Protein AF-A0A3D6EM78-F1 (afdb_monomer)

Radius of gyration: 39.13 Å; Cα contacts (8 Å, |Δi|>4): 270; chains: 1; bounding box: 93×86×116 Å

Mean predicted aligned error: 16.76 Å

Nearest PDB structures (foldseek):
  7y7o-assembly1_A  TM=8.869E-01  e=2.068E-12  Staphylococcus aureus subsp. aureus Mu50
  1oz9-assembly1_A  TM=8.335E-01  e=4.428E-12  Aquifex aeolicus
  1xm5-assembly1_A  TM=8.850E-01  e=1.452E-10  Escherichia coli
  1tvi-assembly1_A  TM=6.229E-01  e=4.680E-08  Thermotoga maritima
  1xax-assembly1_A  TM=6.118E-01  e=4.597E-07  Haemophilus influenzae

Secondary structure (DSSP, 8-state):
--------EEEEEE-SSS--S-HHHHHHHHHHHHHHH-TT--EEEEEEE-HHHHHHHHHHHHS--S--SEEEEE----TT--SEEEEEEEEHHHHHHHHHHHTS-HHHHHHHHHHHHHHHHTT--TTTSSSHHHHHHHHHHHHHHSSPPP-GGGTS---TT-EEEE-TTS-EEEE-HHHHHHHHHHHHHHHHHHHHHHHHSPPPPPP--PPPPPPP-----PPPP----------------

Structure (mmCIF, N/CA/C/O backbone):
data_AF-A0A3D6EM78-F1
#
_entry.id   AF-A0A3D6EM78-F1
#
loop_
_atom_site.group_PDB
_atom_site.id
_atom_site.type_symbol
_atom_site.label_atom_id
_atom_site.label_alt_id
_atom_site.label_comp_id
_atom_site.label_asym_id
_atom_site.label_entity_id
_atom_site.label_seq_id
_atom_site.pdbx_PDB_ins_code
_atom_site.Cartn_x
_atom_site.Cartn_y
_atom_site.Cartn_z
_atom_site.occupancy
_atom_site.B_iso_or_equiv
_atom_site.auth_seq_id
_atom_site.auth_comp_id
_atom_site.auth_asym_id
_atom_site.auth_atom_id
_atom_site.pdbx_PDB_model_num
ATOM 1 N N . MET A 1 1 ? 27.651 14.366 -19.482 1.00 39.06 1 MET A N 1
ATOM 2 C CA . MET A 1 1 ? 26.206 14.612 -19.667 1.00 39.06 1 MET A CA 1
ATOM 3 C C . MET A 1 1 ? 25.531 14.272 -18.352 1.00 39.06 1 MET A C 1
ATOM 5 O O . MET A 1 1 ? 25.569 13.119 -17.953 1.00 39.06 1 MET A O 1
ATOM 9 N N . THR A 1 2 ? 25.045 15.266 -17.612 1.00 45.16 2 THR A N 1
ATOM 10 C CA . THR A 1 2 ? 24.309 15.032 -16.363 1.00 45.16 2 THR A CA 1
ATOM 11 C C . THR A 1 2 ? 22.927 14.509 -16.720 1.00 45.16 2 THR A C 1
ATOM 13 O O . THR A 1 2 ? 22.065 15.266 -17.165 1.00 45.16 2 THR A O 1
ATOM 16 N N . GLU A 1 3 ? 22.749 13.202 -16.586 1.00 52.44 3 GLU A N 1
ATOM 17 C CA . GLU A 1 3 ? 21.469 12.524 -16.734 1.00 52.44 3 GLU A CA 1
ATOM 18 C C . GLU A 1 3 ? 20.463 13.186 -15.780 1.00 52.44 3 GLU A C 1
ATOM 20 O O . GLU A 1 3 ? 20.600 13.138 -14.555 1.00 52.44 3 GLU A O 1
ATOM 25 N N . THR A 1 4 ? 19.516 13.940 -16.336 1.00 50.97 4 THR A N 1
ATOM 26 C CA . THR A 1 4 ? 18.565 14.720 -15.542 1.00 50.97 4 THR A CA 1
ATOM 27 C C . THR A 1 4 ? 17.540 13.742 -14.984 1.00 50.97 4 THR A C 1
ATOM 29 O O . THR A 1 4 ? 16.592 13.362 -15.664 1.00 50.97 4 THR A O 1
ATOM 32 N N . LYS A 1 5 ? 17.780 13.250 -13.765 1.00 58.00 5 LYS A N 1
ATOM 33 C CA . LYS A 1 5 ? 16.898 12.289 -13.099 1.00 58.00 5 LYS A CA 1
ATOM 34 C C . LYS A 1 5 ? 15.538 12.957 -12.874 1.00 58.00 5 LYS A C 1
ATOM 36 O O . LYS A 1 5 ? 15.430 13.862 -12.049 1.00 58.00 5 LYS A O 1
ATOM 41 N N . LEU A 1 6 ? 14.524 12.543 -13.638 1.00 66.00 6 LEU A N 1
ATOM 42 C CA . LEU A 1 6 ? 13.161 13.056 -13.494 1.00 66.00 6 LEU A CA 1
ATOM 43 C C . LEU A 1 6 ? 12.668 12.843 -12.048 1.00 66.00 6 LEU A C 1
ATOM 45 O O . LEU A 1 6 ? 12.999 11.819 -11.434 1.00 66.00 6 LEU A O 1
ATOM 49 N N . PRO A 1 7 ? 11.922 13.809 -11.478 1.00 81.50 7 PRO A N 1
ATOM 50 C CA . PRO A 1 7 ? 11.407 13.694 -10.121 1.00 81.50 7 PRO A CA 1
ATOM 51 C C . PRO A 1 7 ? 10.446 12.507 -10.015 1.00 81.50 7 PRO A C 1
ATOM 53 O O . PRO A 1 7 ? 9.718 12.200 -10.954 1.00 81.50 7 PRO A O 1
ATOM 56 N N . PHE A 1 8 ? 10.435 11.848 -8.856 1.00 89.69 8 PHE A N 1
ATOM 57 C CA . PHE A 1 8 ? 9.504 10.756 -8.593 1.00 89.69 8 PHE A CA 1
ATOM 58 C C . PHE A 1 8 ? 8.067 11.293 -8.522 1.00 89.69 8 PHE A C 1
ATOM 60 O O . PHE A 1 8 ? 7.716 12.039 -7.606 1.00 89.69 8 PHE A O 1
ATOM 67 N N . GLN A 1 9 ? 7.245 10.922 -9.498 1.00 92.12 9 GLN A N 1
ATOM 68 C CA . GLN A 1 9 ? 5.860 11.349 -9.625 1.00 92.12 9 GLN A CA 1
ATOM 69 C C . GLN A 1 9 ? 4.919 10.362 -8.931 1.00 92.12 9 GLN A C 1
ATOM 71 O O . GLN A 1 9 ? 5.009 9.149 -9.110 1.00 92.12 9 GLN A O 1
ATOM 76 N N . ILE A 1 10 ? 3.989 10.885 -8.135 1.00 94.81 10 ILE A N 1
ATOM 77 C CA . ILE A 1 10 ? 2.931 10.074 -7.535 1.00 94.81 10 ILE A CA 1
ATOM 78 C C . ILE A 1 10 ? 1.601 10.551 -8.097 1.00 94.81 10 ILE A C 1
ATOM 80 O O . ILE A 1 10 ? 1.180 11.674 -7.818 1.00 94.81 10 ILE A O 1
ATOM 84 N N . ASP A 1 11 ? 0.945 9.685 -8.861 1.00 94.94 11 ASP A N 1
ATOM 85 C CA . ASP A 1 11 ? -0.354 9.968 -9.456 1.00 94.94 11 ASP A CA 1
ATOM 86 C C . ASP A 1 11 ? -1.464 9.546 -8.492 1.00 94.94 11 ASP A C 1
ATOM 88 O O . ASP A 1 11 ? -1.728 8.361 -8.262 1.00 94.94 11 ASP A O 1
ATOM 92 N N . TRP A 1 12 ? -2.112 10.538 -7.887 1.00 95.38 12 TRP A N 1
ATOM 93 C CA . TRP A 1 12 ? -3.195 10.325 -6.934 1.00 95.38 12 TRP A CA 1
ATOM 94 C C . TRP A 1 12 ? -4.535 10.334 -7.652 1.00 95.38 12 TRP A C 1
ATOM 96 O O . TRP A 1 12 ? -4.858 11.258 -8.399 1.00 95.38 12 TRP A O 1
ATOM 106 N N . SER A 1 13 ? -5.374 9.340 -7.377 1.00 95.19 13 SER A N 1
ATOM 107 C CA . SER A 1 13 ? -6.769 9.404 -7.794 1.00 95.19 13 SER A CA 1
ATOM 108 C C . SER A 1 13 ? -7.708 8.806 -6.750 1.00 95.19 13 SER A C 1
ATOM 110 O O . SER A 1 13 ? -7.342 7.958 -5.934 1.00 95.19 13 SER A O 1
ATOM 112 N N . SER A 1 14 ? -8.958 9.262 -6.741 1.00 95.38 14 SER A N 1
ATOM 113 C CA .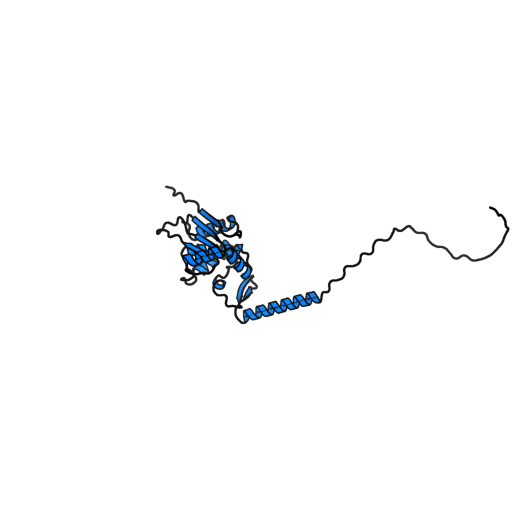 SER A 1 14 ? -9.983 8.697 -5.868 1.00 95.38 14 SER A CA 1
ATOM 114 C C . SER A 1 14 ? -11.297 8.548 -6.612 1.00 95.38 14 SER A C 1
ATOM 116 O O . SER A 1 14 ? -11.845 9.499 -7.159 1.00 95.38 14 SER A O 1
ATOM 118 N N . ARG A 1 15 ? -11.825 7.329 -6.582 1.00 94.12 15 ARG A N 1
ATOM 119 C CA . ARG A 1 15 ? -13.181 6.958 -7.000 1.00 94.12 15 ARG A CA 1
ATOM 120 C C . ARG A 1 15 ? -14.005 6.458 -5.810 1.00 94.12 15 ARG A C 1
ATOM 122 O O . ARG A 1 15 ? -15.028 5.803 -5.997 1.00 94.12 15 ARG A O 1
ATOM 129 N N . SER A 1 16 ? -13.526 6.706 -4.589 1.00 91.94 16 SER A N 1
ATOM 130 C CA . SER A 1 16 ? -14.230 6.399 -3.347 1.00 91.94 16 SER A CA 1
ATOM 131 C C . SER A 1 16 ? -14.966 7.630 -2.832 1.00 91.94 16 SER A C 1
ATOM 133 O O . SER A 1 16 ? -14.464 8.750 -2.922 1.00 91.94 16 SER A O 1
ATOM 135 N N . LYS A 1 17 ? -16.132 7.419 -2.213 1.00 90.94 17 LYS A N 1
ATOM 136 C CA . LYS A 1 17 ? -16.822 8.478 -1.451 1.00 90.94 17 LYS A CA 1
ATOM 137 C C . LYS A 1 17 ? -16.106 8.823 -0.142 1.00 90.94 17 LYS A C 1
ATOM 139 O O . LYS A 1 17 ? -16.381 9.856 0.466 1.00 90.94 17 LYS A O 1
ATOM 144 N N . MET A 1 18 ? -15.218 7.949 0.327 1.00 93.25 18 MET A N 1
ATOM 145 C CA . MET A 1 18 ? -14.426 8.174 1.528 1.00 93.25 18 MET A CA 1
ATOM 146 C C . MET A 1 18 ? -13.155 8.952 1.1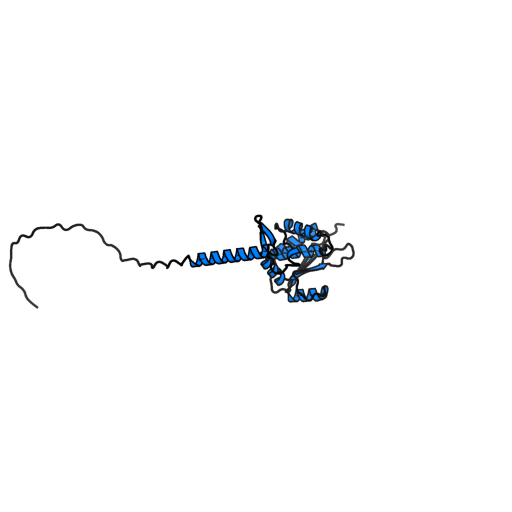93 1.00 93.25 18 MET A C 1
ATOM 148 O O . MET A 1 18 ? -12.516 8.727 0.171 1.00 93.25 18 MET A O 1
ATOM 152 N N . ARG A 1 19 ? -12.740 9.833 2.105 1.00 91.00 19 ARG A N 1
ATOM 153 C CA . ARG A 1 19 ? -11.423 10.477 2.023 1.00 91.00 19 ARG A CA 1
ATOM 154 C C . ARG A 1 19 ? -10.339 9.529 2.530 1.00 91.00 19 ARG A C 1
ATOM 156 O O . ARG A 1 19 ? -10.492 8.959 3.615 1.00 91.00 19 ARG A O 1
ATOM 163 N N . GLY A 1 20 ? -9.259 9.387 1.766 1.00 87.44 20 GLY A N 1
ATOM 164 C CA . GLY A 1 20 ? -8.049 8.674 2.178 1.00 87.44 20 GLY A CA 1
ATOM 165 C C . GLY A 1 20 ? -7.226 9.447 3.221 1.00 87.44 20 GLY A C 1
ATOM 166 O O . GLY A 1 20 ? -7.641 10.518 3.675 1.00 87.44 20 GLY A O 1
ATOM 167 N N . PRO A 1 21 ? -6.085 8.898 3.668 1.00 90.31 21 PRO A N 1
ATOM 168 C CA . PRO A 1 21 ? -5.059 9.662 4.379 1.00 90.31 21 PRO A CA 1
ATOM 169 C C . PRO A 1 21 ? -4.512 10.816 3.523 1.00 90.31 21 PRO A C 1
ATOM 171 O O . PRO A 1 21 ? -4.677 10.822 2.308 1.00 90.31 21 PRO A O 1
ATOM 174 N N . GLY A 1 22 ? -3.863 11.797 4.157 1.00 87.06 22 GLY A N 1
ATOM 175 C CA . GLY A 1 22 ? -3.320 12.957 3.447 1.00 87.06 22 GLY A CA 1
ATOM 176 C C . GLY A 1 22 ? -2.150 12.590 2.530 1.00 87.06 22 GLY A C 1
ATOM 177 O O . GLY A 1 22 ? -1.209 11.919 2.970 1.00 87.06 22 GLY A O 1
ATOM 178 N N . GLU A 1 23 ? -2.190 13.091 1.295 1.00 90.88 23 GLU A N 1
ATOM 179 C CA . GLU A 1 23 ? -1.206 12.824 0.234 1.00 90.88 23 GLU A CA 1
ATOM 180 C C . GLU A 1 23 ? 0.222 13.181 0.651 1.00 90.88 23 GLU A C 1
ATOM 182 O O . GLU A 1 23 ? 1.145 12.441 0.349 1.00 90.88 23 GLU A O 1
ATOM 187 N N . GLN A 1 24 ? 0.423 14.232 1.453 1.00 89.69 24 GLN A N 1
ATOM 188 C CA . GLN A 1 24 ? 1.754 14.586 1.968 1.00 89.69 24 GLN A CA 1
ATOM 189 C C . GLN A 1 24 ? 2.376 13.465 2.815 1.00 89.69 24 GLN A C 1
ATOM 191 O O . GLN A 1 24 ? 3.558 13.157 2.685 1.00 89.69 24 GLN A O 1
ATOM 196 N N . SER A 1 25 ? 1.588 12.851 3.704 1.00 90.31 25 SER A N 1
ATOM 197 C CA . SER A 1 25 ? 2.089 11.808 4.606 1.00 90.31 25 SER A CA 1
ATOM 198 C C . SER A 1 25 ? 2.388 10.503 3.874 1.00 90.31 25 SER A C 1
ATOM 200 O O . SER A 1 25 ? 3.442 9.908 4.084 1.00 90.31 25 SER A O 1
ATOM 202 N N . LEU A 1 26 ? 1.494 10.092 2.972 1.00 94.56 26 LEU A N 1
ATOM 203 C CA . LEU A 1 26 ? 1.707 8.905 2.148 1.00 94.56 26 LEU A CA 1
ATOM 204 C C . LEU A 1 26 ? 2.760 9.141 1.066 1.00 94.56 26 LEU A C 1
ATOM 206 O O . LEU A 1 26 ? 3.497 8.223 0.731 1.00 94.56 26 LEU A O 1
ATOM 210 N N . GLY A 1 27 ? 2.875 10.368 0.567 1.00 95.31 27 GLY A N 1
ATOM 211 C CA . GLY A 1 27 ? 3.909 10.778 -0.367 1.00 95.31 27 GLY A CA 1
ATOM 212 C C . GLY A 1 27 ? 5.291 10.587 0.237 1.00 95.31 27 GLY A C 1
ATOM 213 O O . GLY A 1 27 ? 6.125 9.936 -0.381 1.00 95.31 27 GLY A O 1
ATOM 214 N N . LYS A 1 28 ? 5.514 11.044 1.478 1.00 95.56 28 LYS A N 1
ATOM 215 C CA . LYS A 1 28 ? 6.770 10.786 2.207 1.00 95.56 28 LYS A CA 1
ATOM 216 C C . LYS A 1 28 ? 7.074 9.290 2.320 1.00 95.56 28 LYS A C 1
ATOM 218 O O . LYS A 1 28 ? 8.189 8.883 2.015 1.00 95.56 28 LYS A O 1
ATOM 223 N N . LEU A 1 29 ? 6.078 8.478 2.689 1.00 96.31 29 LEU A N 1
ATOM 224 C CA . LEU A 1 29 ? 6.228 7.021 2.767 1.00 96.31 29 LEU A CA 1
ATOM 225 C C . LEU A 1 29 ? 6.627 6.413 1.412 1.00 96.31 29 LEU A C 1
ATOM 227 O O . LEU A 1 29 ? 7.569 5.630 1.352 1.00 96.31 29 LEU A O 1
ATOM 231 N N . LEU A 1 30 ? 5.943 6.786 0.328 1.00 96.56 30 LEU A N 1
ATOM 232 C CA . LEU A 1 30 ? 6.232 6.294 -1.022 1.00 96.56 30 LEU A CA 1
ATOM 233 C C . LEU A 1 30 ? 7.625 6.713 -1.508 1.00 96.56 30 LEU A C 1
ATOM 235 O O . LEU A 1 30 ? 8.311 5.892 -2.108 1.00 96.56 30 LEU A O 1
ATOM 239 N N . HIS A 1 31 ? 8.076 7.932 -1.198 1.00 96.12 31 HIS A N 1
ATOM 240 C CA . HIS A 1 31 ? 9.451 8.360 -1.481 1.00 96.12 31 HIS A CA 1
ATOM 241 C C . HIS A 1 31 ? 10.464 7.498 -0.717 1.00 96.12 31 HIS A C 1
ATOM 243 O O . HIS A 1 31 ? 11.386 6.961 -1.321 1.00 96.12 31 HIS A O 1
ATOM 249 N N . SER A 1 32 ? 10.254 7.277 0.586 1.00 96.38 32 SER A N 1
ATOM 250 C CA . SER A 1 32 ? 11.143 6.424 1.388 1.00 96.38 32 SER A CA 1
ATOM 251 C C . SER A 1 32 ? 11.184 4.972 0.902 1.00 96.38 32 SER A C 1
ATOM 253 O O . SER A 1 32 ? 12.245 4.351 0.922 1.00 96.38 32 SER A O 1
ATOM 255 N N . LEU A 1 33 ? 10.050 4.422 0.456 1.00 96.06 33 LEU A N 1
ATOM 256 C CA . LEU A 1 33 ? 9.989 3.085 -0.141 1.00 96.06 33 LEU A CA 1
ATOM 257 C C . LEU A 1 33 ? 10.737 3.035 -1.473 1.00 96.06 33 LEU A C 1
ATOM 259 O O . LEU A 1 33 ? 11.551 2.137 -1.684 1.00 96.06 33 LEU A O 1
ATOM 263 N N . ARG A 1 34 ? 10.503 4.020 -2.345 1.00 94.38 34 ARG A N 1
ATOM 264 C CA . ARG A 1 34 ? 11.189 4.155 -3.629 1.00 94.38 34 ARG A CA 1
ATOM 265 C C . ARG A 1 34 ? 12.696 4.212 -3.442 1.00 94.38 34 ARG A C 1
ATOM 267 O O . ARG A 1 34 ? 13.401 3.449 -4.088 1.00 94.38 34 ARG A O 1
ATOM 274 N N . ASP A 1 35 ? 13.196 5.070 -2.559 1.00 93.38 35 ASP A N 1
ATOM 275 C CA . ASP A 1 35 ? 14.640 5.263 -2.394 1.00 93.38 35 ASP A CA 1
ATOM 276 C C . ASP A 1 35 ? 15.351 3.997 -1.902 1.00 93.38 35 ASP A C 1
ATOM 278 O O . ASP A 1 35 ? 16.503 3.759 -2.257 1.00 93.38 35 ASP A O 1
ATOM 282 N N . ARG A 1 36 ? 14.652 3.158 -1.129 1.00 93.94 36 ARG A N 1
ATOM 283 C CA . ARG A 1 36 ? 15.193 1.904 -0.587 1.00 93.94 36 ARG A CA 1
ATOM 284 C C . ARG A 1 36 ? 15.083 0.721 -1.542 1.00 93.94 36 ARG A C 1
ATOM 286 O O . ARG A 1 36 ? 15.971 -0.122 -1.551 1.00 93.94 36 ARG A O 1
ATOM 293 N N . LEU A 1 37 ? 13.984 0.621 -2.289 1.00 92.44 37 LEU A N 1
ATOM 294 C CA . LEU A 1 37 ? 13.627 -0.598 -3.028 1.00 92.44 37 LEU A CA 1
ATOM 295 C C . LEU A 1 37 ? 13.700 -0.438 -4.550 1.00 92.44 37 LEU A C 1
ATOM 297 O O . LEU A 1 37 ? 13.905 -1.417 -5.260 1.00 92.44 37 LEU A O 1
ATOM 301 N N . ALA A 1 38 ? 13.504 0.777 -5.061 1.00 90.44 38 ALA A N 1
ATOM 302 C CA . ALA A 1 38 ? 13.453 1.061 -6.493 1.00 90.44 38 ALA A CA 1
ATOM 303 C C . ALA A 1 38 ? 13.985 2.477 -6.807 1.00 90.44 38 ALA A C 1
ATOM 305 O O . ALA A 1 38 ? 13.242 3.315 -7.324 1.00 90.44 38 ALA A O 1
ATOM 306 N N . PRO A 1 39 ? 15.263 2.784 -6.513 1.00 90.06 39 PRO A N 1
ATOM 307 C CA . PRO A 1 39 ? 15.836 4.129 -6.662 1.00 90.06 39 PRO A CA 1
ATOM 308 C C . PRO A 1 39 ? 15.857 4.659 -8.107 1.00 90.06 39 PRO A C 1
ATOM 310 O O . PRO A 1 39 ? 16.112 5.846 -8.329 1.00 90.06 39 PRO A O 1
ATOM 313 N N . GLN A 1 40 ? 15.619 3.796 -9.091 1.00 86.88 40 GLN A N 1
ATOM 314 C CA . GLN A 1 40 ? 15.473 4.117 -10.509 1.00 86.88 40 GLN A CA 1
ATOM 315 C C . GLN A 1 40 ? 14.027 4.446 -10.918 1.00 86.88 40 GLN A C 1
ATOM 317 O O . GLN A 1 40 ? 13.820 4.965 -12.010 1.00 86.88 40 GLN A O 1
ATOM 322 N N . ALA A 1 41 ? 13.038 4.171 -10.058 1.00 89.06 41 ALA A N 1
ATOM 323 C CA . ALA A 1 41 ? 11.637 4.446 -10.350 1.00 89.06 41 ALA A CA 1
ATOM 324 C C . ALA A 1 41 ? 11.381 5.950 -10.502 1.00 89.06 41 ALA A C 1
ATOM 326 O O . ALA A 1 41 ? 11.851 6.743 -9.670 1.00 89.06 41 ALA A O 1
ATOM 327 N N . GLN A 1 42 ? 10.612 6.320 -11.531 1.00 90.25 42 GLN A N 1
ATOM 328 C CA . GLN A 1 42 ? 10.203 7.706 -11.796 1.00 90.25 42 GLN A CA 1
ATOM 329 C C . GLN A 1 42 ? 8.729 7.968 -11.467 1.00 90.25 42 GLN A C 1
ATOM 331 O O . GLN A 1 42 ? 8.360 9.125 -11.323 1.00 90.25 42 GLN A O 1
ATOM 336 N N . GLY A 1 43 ? 7.903 6.943 -11.236 1.00 92.69 43 GLY A N 1
ATOM 337 C CA . GLY A 1 43 ? 6.549 7.166 -10.745 1.00 92.69 43 GLY A CA 1
ATOM 338 C C . GLY A 1 43 ? 5.775 5.940 -10.276 1.00 92.69 43 GLY A C 1
ATOM 339 O O . GLY A 1 43 ? 6.192 4.796 -10.474 1.00 92.69 43 GLY A O 1
ATOM 340 N N . VAL A 1 44 ? 4.655 6.199 -9.602 1.00 95.50 44 VAL A N 1
ATOM 341 C CA . VAL A 1 44 ? 3.687 5.205 -9.120 1.00 95.50 44 VAL A CA 1
ATOM 342 C C . VAL A 1 44 ? 2.297 5.833 -9.042 1.00 95.50 44 VAL A C 1
ATOM 344 O O . VAL A 1 44 ? 2.158 6.997 -8.668 1.00 95.50 44 VAL A O 1
ATOM 347 N N . SER A 1 45 ? 1.258 5.046 -9.303 1.00 96.38 45 SER A N 1
ATOM 348 C CA . SER A 1 45 ? -0.126 5.488 -9.136 1.00 96.38 45 SER A CA 1
ATOM 349 C C . SER A 1 45 ? -0.735 4.937 -7.848 1.00 96.38 45 SER A C 1
ATOM 351 O O . SER A 1 45 ? -0.613 3.747 -7.548 1.00 96.38 45 SER A O 1
ATOM 353 N N . LEU A 1 46 ? -1.451 5.777 -7.095 1.00 97.12 46 LEU A N 1
ATOM 354 C CA . LEU A 1 46 ? -2.254 5.362 -5.943 1.00 97.12 46 LEU A CA 1
ATOM 355 C C . LEU A 1 46 ? -3.713 5.776 -6.136 1.00 97.12 46 LEU A C 1
ATOM 357 O O . LEU A 1 46 ? -4.057 6.957 -6.143 1.00 97.12 46 LEU A O 1
ATOM 361 N N . THR A 1 47 ? -4.592 4.780 -6.222 1.00 97.25 47 THR A N 1
ATOM 362 C CA . THR A 1 47 ? -6.023 4.985 -6.440 1.00 97.25 47 THR A CA 1
ATOM 363 C C . THR A 1 47 ? -6.862 4.455 -5.285 1.00 97.25 47 THR A C 1
ATOM 365 O O . THR A 1 47 ? -6.801 3.276 -4.929 1.00 97.25 47 THR A O 1
ATOM 368 N 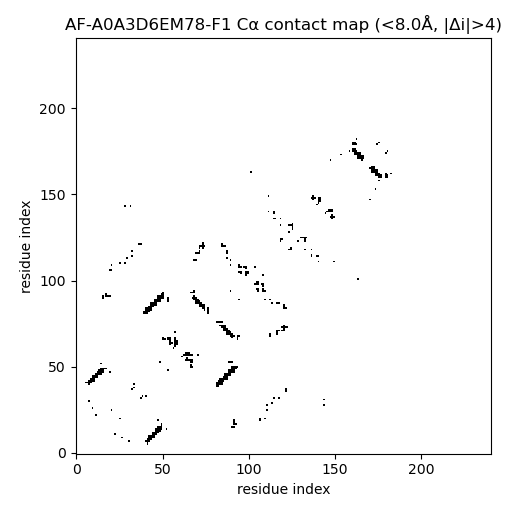N . TYR A 1 48 ? -7.730 5.301 -4.736 1.00 97.69 48 TYR A N 1
ATOM 369 C CA . TYR A 1 48 ? -8.759 4.867 -3.791 1.00 97.69 48 TYR A CA 1
ATOM 370 C C . TYR A 1 48 ? 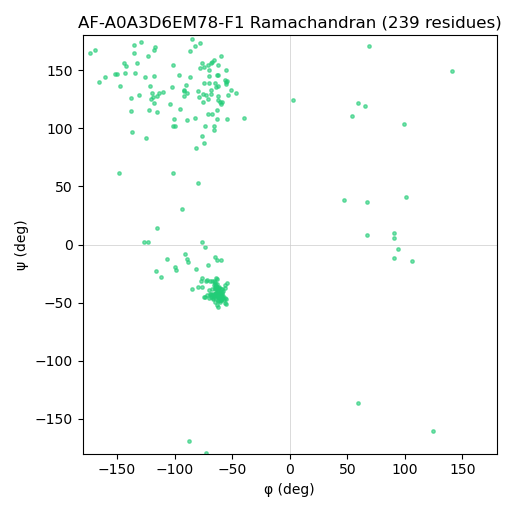-10.055 4.489 -4.496 1.00 97.69 48 TYR A C 1
ATOM 372 O O . TYR A 1 48 ? -10.535 5.203 -5.372 1.00 97.69 48 TYR A O 1
ATOM 380 N N . VAL A 1 49 ? -10.673 3.390 -4.072 1.00 97.56 49 VAL A N 1
ATOM 381 C CA . VAL A 1 49 ? -11.958 2.918 -4.606 1.00 97.56 49 VAL A CA 1
ATOM 382 C C . VAL A 1 49 ? -12.905 2.489 -3.488 1.00 97.56 49 VAL A C 1
ATOM 384 O O . VAL A 1 49 ? -12.503 2.272 -2.344 1.00 97.56 49 VAL A O 1
ATOM 387 N N . ASP A 1 50 ? -14.183 2.348 -3.830 1.00 97.19 50 ASP A N 1
ATOM 388 C CA . ASP A 1 50 ? -15.164 1.666 -2.986 1.00 97.19 50 ASP A CA 1
ATOM 389 C C . ASP A 1 50 ? -15.178 0.150 -3.252 1.00 97.19 50 ASP A C 1
ATOM 391 O O . ASP A 1 50 ? -14.702 -0.324 -4.287 1.00 97.19 50 ASP A O 1
ATOM 395 N N . ASP A 1 51 ? -15.818 -0.619 -2.363 1.00 95.19 51 ASP A N 1
ATOM 396 C CA . ASP A 1 51 ? -15.935 -2.086 -2.468 1.00 95.19 51 ASP A CA 1
ATOM 397 C C . ASP A 1 51 ? -16.529 -2.552 -3.812 1.00 95.19 51 ASP A C 1
ATOM 399 O O . ASP A 1 51 ? -16.146 -3.599 -4.336 1.00 95.19 51 ASP A O 1
ATOM 403 N N . ARG A 1 52 ? -17.442 -1.771 -4.412 1.00 96.06 52 ARG A N 1
ATOM 404 C CA . ARG A 1 52 ? -18.008 -2.075 -5.739 1.00 96.06 52 ARG A CA 1
ATOM 405 C C . ARG A 1 52 ? -16.949 -1.979 -6.840 1.00 96.06 52 ARG A C 1
ATOM 407 O O . ARG A 1 52 ? -16.879 -2.872 -7.683 1.00 96.06 52 ARG A O 1
ATOM 414 N N . GLY A 1 53 ? -16.146 -0.913 -6.828 1.00 96.00 53 GLY A N 1
ATOM 415 C CA . GLY A 1 53 ? -15.055 -0.712 -7.783 1.00 96.00 53 GLY A CA 1
ATOM 416 C C . GLY A 1 53 ? -13.972 -1.772 -7.609 1.00 96.00 53 GLY A C 1
ATOM 417 O O . GLY A 1 53 ? -13.578 -2.415 -8.575 1.00 96.00 53 GLY A O 1
ATOM 418 N N . MET A 1 54 ? -13.598 -2.050 -6.360 1.00 96.56 54 MET A N 1
ATOM 419 C CA . MET A 1 54 ? -12.637 -3.097 -6.029 1.00 96.56 54 MET A CA 1
ATOM 420 C C . MET A 1 54 ? -13.091 -4.487 -6.491 1.00 96.56 54 MET A C 1
ATOM 422 O O . MET A 1 54 ? -12.329 -5.214 -7.119 1.00 96.56 54 MET A O 1
ATOM 426 N N . ARG A 1 55 ? -14.354 -4.861 -6.242 1.00 95.69 55 ARG A N 1
ATOM 427 C CA . ARG A 1 55 ? -14.916 -6.141 -6.707 1.00 95.69 55 ARG A CA 1
ATOM 428 C C . ARG A 1 55 ? -14.923 -6.254 -8.231 1.00 95.69 55 ARG A C 1
ATOM 430 O O . ARG A 1 55 ? -14.739 -7.351 -8.753 1.00 95.69 55 ARG A O 1
ATOM 437 N N . LYS A 1 56 ? -15.177 -5.149 -8.942 1.00 97.06 56 LYS A N 1
ATOM 438 C CA . LYS A 1 56 ? -15.107 -5.101 -10.409 1.00 97.06 56 LYS A CA 1
ATOM 439 C C . LYS A 1 56 ? -13.680 -5.403 -10.881 1.00 97.06 56 LYS A C 1
ATOM 441 O O . LYS A 1 56 ? -13.506 -6.375 -11.607 1.00 97.06 56 LYS A O 1
ATOM 446 N N . LEU A 1 57 ? -12.691 -4.675 -10.362 1.00 94.62 57 LEU A N 1
ATOM 447 C CA . LEU A 1 57 ? -11.276 -4.869 -10.699 1.00 94.62 57 LEU A CA 1
ATOM 448 C C . LEU A 1 57 ? -10.780 -6.283 -10.363 1.00 94.62 57 LEU A C 1
ATOM 450 O O . LEU A 1 57 ? -10.129 -6.930 -11.176 1.00 94.62 57 LEU A O 1
ATOM 454 N N . ASN A 1 58 ? -11.131 -6.812 -9.189 1.00 94.62 58 ASN A N 1
ATOM 455 C CA . ASN A 1 58 ? -10.713 -8.154 -8.778 1.00 94.62 58 ASN A CA 1
ATOM 456 C C . ASN A 1 58 ? -11.306 -9.254 -9.680 1.00 94.62 58 ASN A C 1
ATOM 458 O O . ASN A 1 58 ? -10.658 -10.264 -9.954 1.00 94.62 58 ASN A O 1
ATOM 462 N N . ARG A 1 59 ? -12.530 -9.052 -10.183 1.00 95.56 59 ARG A N 1
ATOM 463 C CA . ARG A 1 59 ? -13.139 -9.959 -11.160 1.00 95.56 59 ARG A CA 1
ATOM 464 C C . ARG A 1 59 ? -12.444 -9.863 -12.515 1.00 95.56 59 ARG A C 1
ATOM 466 O O . ARG A 1 59 ? -12.152 -10.900 -13.091 1.00 95.56 59 ARG A O 1
ATOM 473 N N . GLU A 1 60 ? -12.184 -8.652 -12.995 1.00 95.19 60 GLU A N 1
ATOM 474 C CA . GLU A 1 60 ? -11.593 -8.402 -14.317 1.00 95.19 60 GLU A CA 1
ATOM 475 C C . GLU A 1 60 ? -10.154 -8.912 -14.417 1.00 95.19 60 GLU A C 1
ATOM 477 O O . GLU A 1 60 ? -9.811 -9.565 -15.394 1.00 95.19 60 GLU A O 1
ATOM 482 N N . HIS A 1 61 ? -9.335 -8.695 -13.386 1.00 91.69 61 HIS A N 1
ATOM 483 C CA . HIS A 1 61 ? -7.909 -9.031 -13.439 1.00 91.69 61 HIS A CA 1
ATOM 484 C C . HIS A 1 61 ? -7.539 -10.361 -12.774 1.00 91.69 61 HIS A C 1
ATOM 486 O O . HIS A 1 61 ? -6.479 -10.909 -13.058 1.00 91.69 61 HIS A O 1
ATOM 492 N N . ARG A 1 62 ? -8.364 -10.880 -11.852 1.00 88.44 62 ARG A N 1
ATOM 493 C CA . ARG A 1 62 ? -8.070 -12.123 -11.108 1.00 88.44 62 ARG A CA 1
ATOM 494 C C . ARG A 1 62 ? -9.184 -13.169 -11.191 1.00 88.44 62 ARG A C 1
ATOM 496 O O . ARG A 1 62 ? -9.091 -14.189 -10.514 1.00 88.44 62 ARG A O 1
ATOM 503 N N . GLY A 1 63 ? -10.267 -12.909 -11.929 1.00 92.44 63 GLY A N 1
ATOM 504 C CA . GLY A 1 63 ? -11.432 -13.803 -12.009 1.00 92.44 63 GLY A CA 1
ATOM 505 C C . GLY A 1 63 ? -12.224 -13.937 -10.700 1.00 92.44 63 GLY A C 1
ATOM 506 O O . GLY A 1 63 ? -13.127 -14.765 -10.598 1.00 92.44 63 GLY A O 1
ATOM 507 N N . LYS A 1 64 ? -11.917 -13.138 -9.667 1.00 88.25 64 LYS A N 1
ATOM 508 C CA . LYS A 1 64 ? -12.487 -13.282 -8.318 1.00 88.25 64 LYS A CA 1
ATOM 509 C C . LYS A 1 64 ? -13.610 -12.277 -8.089 1.00 88.25 64 LYS A C 1
ATOM 511 O O . LYS A 1 64 ? -13.374 -11.091 -7.877 1.00 88.25 64 LYS A O 1
ATOM 516 N N . ASN A 1 65 ? -14.856 -12.754 -8.049 1.00 93.62 65 ASN A N 1
ATOM 517 C CA . ASN A 1 65 ? -16.036 -11.906 -7.843 1.00 93.62 65 ASN A CA 1
ATOM 518 C C . ASN A 1 65 ? -16.274 -11.531 -6.362 1.00 93.62 65 ASN A C 1
ATOM 520 O O . ASN A 1 65 ? -17.368 -11.705 -5.816 1.00 93.62 65 ASN A O 1
ATOM 524 N N . MET A 1 66 ? -15.254 -10.991 -5.698 1.00 90.75 66 MET A N 1
ATOM 525 C CA . MET A 1 66 ? -15.290 -10.540 -4.303 1.00 90.75 66 MET A CA 1
ATOM 526 C C . MET A 1 66 ? -14.443 -9.277 -4.111 1.00 90.75 66 MET A C 1
ATOM 528 O O . MET A 1 66 ? -13.535 -9.016 -4.896 1.00 90.75 66 MET A O 1
ATOM 532 N N . THR A 1 67 ? -14.738 -8.480 -3.082 1.00 91.81 67 THR A N 1
ATOM 533 C CA . THR A 1 67 ? -13.886 -7.333 -2.721 1.00 91.81 67 THR A CA 1
ATOM 534 C C . THR A 1 67 ? -12.619 -7.802 -2.002 1.00 91.81 67 THR A C 1
ATOM 536 O O . THR A 1 67 ? -12.609 -8.872 -1.391 1.00 91.81 67 THR A O 1
ATOM 539 N N . THR A 1 68 ? -11.572 -6.987 -2.057 1.00 90.50 68 THR A N 1
ATOM 540 C CA . THR A 1 68 ? -10.336 -7.144 -1.284 1.00 90.50 68 THR A CA 1
ATOM 541 C C . THR A 1 68 ? -9.932 -5.787 -0.703 1.00 90.50 68 THR A C 1
ATOM 543 O O . THR A 1 68 ? -10.559 -4.768 -0.983 1.00 90.50 68 THR A O 1
ATOM 546 N N . ASP A 1 69 ? -8.937 -5.760 0.165 1.00 91.50 69 ASP A N 1
ATOM 547 C CA . ASP A 1 69 ? -8.381 -4.529 0.728 1.00 91.50 69 ASP A CA 1
ATOM 548 C C . ASP A 1 69 ? -7.504 -3.772 -0.278 1.00 91.50 69 ASP A C 1
ATOM 550 O O . ASP A 1 69 ? -7.676 -2.562 -0.439 1.00 91.50 69 ASP A O 1
ATOM 554 N N . VAL A 1 70 ? -6.619 -4.478 -0.985 1.00 95.25 70 VAL A N 1
ATOM 555 C CA . VAL A 1 70 ? -5.685 -3.894 -1.954 1.00 95.25 70 VAL A CA 1
ATOM 556 C C . VAL A 1 70 ? -5.466 -4.784 -3.182 1.00 95.25 70 VAL A C 1
ATOM 558 O O . VAL A 1 70 ? -5.493 -6.015 -3.094 1.00 95.25 70 VAL A O 1
ATOM 561 N N . LEU A 1 71 ? -5.235 -4.148 -4.329 1.00 93.44 71 LEU A N 1
ATOM 562 C CA . LEU A 1 71 ? -4.704 -4.749 -5.551 1.00 93.44 71 LEU A CA 1
ATOM 563 C C . LEU A 1 71 ? -3.474 -3.956 -6.002 1.00 93.44 71 LEU A C 1
ATOM 565 O O . LEU A 1 71 ? -3.438 -2.735 -5.866 1.00 93.44 71 LEU A O 1
ATOM 569 N N . SER A 1 72 ? -2.488 -4.662 -6.542 1.00 94.31 72 SER A N 1
ATOM 570 C CA . SER A 1 72 ? -1.296 -4.098 -7.170 1.00 94.31 72 SER A CA 1
ATOM 571 C C . SER A 1 72 ? -1.218 -4.571 -8.619 1.00 94.31 72 SER A C 1
ATOM 573 O O . SER A 1 72 ? -1.464 -5.748 -8.904 1.00 94.31 72 SER A O 1
ATOM 575 N N . PHE A 1 73 ? -0.890 -3.649 -9.519 1.00 93.31 73 PHE A N 1
ATOM 576 C CA . PHE A 1 73 ? -0.738 -3.885 -10.950 1.00 93.31 73 PHE A CA 1
ATOM 577 C C . PHE A 1 73 ? 0.658 -3.416 -11.370 1.00 93.31 73 PHE A C 1
ATOM 579 O O . PHE A 1 73 ? 0.829 -2.229 -11.639 1.00 93.31 73 PHE A O 1
ATOM 586 N N . PRO A 1 74 ? 1.673 -4.298 -11.352 1.00 90.25 74 PRO A N 1
ATOM 587 C CA . PRO A 1 74 ? 3.020 -3.928 -11.772 1.00 90.25 74 PRO A CA 1
ATOM 588 C C . PRO A 1 74 ? 3.017 -3.513 -13.243 1.00 90.25 74 PRO A C 1
ATOM 590 O O . PRO A 1 74 ? 2.387 -4.167 -14.076 1.00 90.25 74 PRO A O 1
ATOM 593 N N . SER A 1 75 ? 3.726 -2.431 -13.558 1.00 85.94 75 SER A N 1
ATOM 594 C CA . SER A 1 75 ? 3.969 -2.057 -14.949 1.00 85.94 75 SER A CA 1
ATOM 595 C C . SER A 1 75 ? 4.938 -3.056 -15.578 1.00 85.94 75 SER A C 1
ATOM 597 O O . SER A 1 75 ? 5.922 -3.454 -14.949 1.00 85.94 75 SER A O 1
ATOM 599 N N . SER A 1 76 ? 4.687 -3.454 -16.825 1.00 64.69 76 SER A N 1
ATOM 600 C CA . SER A 1 76 ? 5.660 -4.228 -17.592 1.00 64.69 76 SER A CA 1
ATOM 601 C C . SER A 1 76 ? 6.775 -3.288 -18.033 1.00 64.69 76 SER A C 1
ATOM 603 O O . SER A 1 76 ? 6.719 -2.707 -19.112 1.00 64.69 76 SER A O 1
ATOM 605 N N . ALA A 1 77 ? 7.783 -3.113 -17.185 1.00 56.16 77 ALA A N 1
ATOM 606 C CA . ALA A 1 77 ? 9.048 -2.547 -17.616 1.00 56.16 77 ALA A CA 1
ATOM 607 C C . ALA A 1 77 ? 9.627 -3.459 -18.709 1.00 56.16 77 ALA A C 1
ATOM 609 O O . ALA A 1 77 ? 9.890 -4.639 -18.453 1.00 56.16 77 ALA A O 1
ATOM 610 N N . GLU A 1 78 ? 9.860 -2.938 -19.916 1.00 54.00 78 GLU A N 1
ATOM 611 C CA . GLU A 1 78 ? 10.890 -3.544 -20.760 1.00 54.00 78 GLU A CA 1
ATOM 612 C C . GLU A 1 78 ? 12.171 -3.598 -19.920 1.00 54.00 78 GLU A C 1
ATOM 614 O O . GLU A 1 78 ? 12.513 -2.623 -19.244 1.00 54.00 78 GLU A O 1
ATOM 619 N N . LYS A 1 79 ? 12.797 -4.781 -19.853 1.00 45.22 79 LYS A N 1
ATOM 620 C CA . LYS A 1 79 ? 13.877 -5.107 -18.908 1.00 45.22 79 LYS A CA 1
ATOM 621 C C . LYS A 1 79 ? 14.844 -3.926 -18.732 1.00 45.22 79 LYS A C 1
ATOM 623 O O . LYS A 1 79 ? 15.632 -3.637 -19.623 1.00 45.22 79 LYS A O 1
ATOM 628 N N . GLY A 1 80 ? 14.798 -3.286 -17.563 1.00 49.22 80 GLY A N 1
ATOM 629 C CA . GLY A 1 80 ? 15.738 -2.232 -17.168 1.00 49.22 80 GLY A CA 1
ATOM 630 C C . GLY A 1 80 ? 15.194 -0.801 -17.180 1.00 49.22 80 GLY A C 1
ATOM 631 O O . GLY A 1 80 ? 15.796 0.054 -16.537 1.00 49.22 80 GLY A O 1
ATOM 632 N N . ALA A 1 81 ? 14.042 -0.529 -17.799 1.00 54.88 81 ALA A N 1
ATOM 633 C CA . ALA A 1 81 ? 13.403 0.784 -17.742 1.00 54.88 81 ALA A CA 1
ATOM 634 C C . ALA A 1 81 ? 12.255 0.759 -16.724 1.00 54.88 81 ALA A C 1
ATOM 636 O O . ALA A 1 81 ? 11.170 0.271 -17.018 1.00 54.88 81 ALA A O 1
ATOM 637 N N . PHE A 1 82 ? 12.463 1.307 -15.523 1.00 60.16 82 PHE A N 1
ATOM 638 C CA . PHE A 1 82 ? 11.385 1.532 -14.547 1.00 60.16 82 PHE A CA 1
ATOM 639 C C . PHE A 1 82 ? 10.938 3.008 -14.537 1.00 60.16 82 PHE A C 1
ATOM 641 O O . PHE A 1 82 ? 11.072 3.663 -13.503 1.00 60.16 82 PHE A O 1
ATOM 648 N N . PRO A 1 83 ? 10.408 3.597 -15.628 1.00 76.81 83 PRO A N 1
ATOM 649 C CA . PRO A 1 83 ? 9.847 4.935 -15.516 1.00 76.81 83 PRO A CA 1
ATOM 650 C C . PRO A 1 83 ? 8.632 4.910 -14.576 1.00 76.81 83 PRO A C 1
ATOM 652 O O . PRO A 1 83 ? 8.548 5.734 -13.680 1.00 76.81 83 PRO A O 1
ATOM 655 N N . HIS A 1 84 ? 7.758 3.902 -14.650 1.00 87.25 84 HIS A N 1
ATOM 656 C CA . HIS A 1 84 ? 6.586 3.798 -13.774 1.00 87.25 84 HIS A CA 1
ATOM 657 C C . HIS A 1 84 ? 6.477 2.401 -13.145 1.00 87.25 84 HIS A C 1
ATOM 659 O O . HIS A 1 84 ? 6.509 1.405 -13.863 1.00 87.25 84 HIS A O 1
ATOM 665 N N . LEU A 1 85 ? 6.335 2.312 -11.816 1.00 90.44 85 LEU A N 1
ATOM 666 C CA . LEU A 1 85 ? 6.254 1.042 -11.071 1.00 90.44 85 LEU A CA 1
ATOM 667 C C . LEU A 1 85 ? 4.934 0.299 -11.292 1.00 90.44 85 LEU A C 1
ATOM 669 O O . LEU A 1 85 ? 4.894 -0.929 -11.249 1.00 90.44 85 LEU A O 1
ATOM 673 N N . GLY A 1 86 ? 3.855 1.038 -11.533 1.00 92.94 86 GLY A N 1
ATOM 674 C CA . GLY A 1 86 ? 2.512 0.497 -11.706 1.00 92.94 86 GLY A CA 1
ATOM 675 C C . GLY A 1 86 ? 1.508 1.111 -10.739 1.00 92.94 86 GLY A C 1
ATOM 676 O O . GLY A 1 86 ? 1.747 2.180 -10.168 1.00 92.94 86 GLY A O 1
ATOM 677 N N . ASP A 1 87 ? 0.390 0.415 -10.555 1.00 95.31 87 ASP A N 1
ATOM 678 C CA . ASP A 1 87 ? -0.778 0.956 -9.868 1.00 95.31 87 ASP A CA 1
ATOM 679 C C . ASP A 1 87 ? -1.050 0.229 -8.553 1.00 95.31 87 ASP A C 1
ATOM 681 O O . ASP A 1 87 ? -1.156 -0.999 -8.493 1.00 95.31 87 ASP A O 1
ATOM 685 N N . ILE A 1 88 ? -1.241 1.007 -7.492 1.00 97.25 88 ILE A N 1
ATOM 686 C CA . ILE A 1 88 ? -1.746 0.550 -6.202 1.00 97.25 88 ILE A CA 1
ATOM 687 C C . ILE A 1 88 ? -3.205 0.987 -6.090 1.00 97.25 88 ILE A C 1
ATOM 689 O O . ILE A 1 88 ? -3.517 2.177 -6.109 1.00 97.25 88 ILE A O 1
ATOM 693 N N . VAL A 1 89 ? -4.116 0.032 -5.917 1.00 97.50 89 VAL A N 1
ATOM 694 C CA . VAL A 1 89 ? -5.547 0.306 -5.752 1.00 97.50 89 VAL A CA 1
ATOM 695 C C . VAL A 1 89 ? -6.013 -0.176 -4.387 1.00 97.50 89 VAL A C 1
ATOM 697 O O . VAL A 1 89 ? -5.908 -1.359 -4.080 1.00 97.50 89 VAL A O 1
ATOM 700 N N . ILE A 1 90 ? -6.566 0.719 -3.565 1.00 97.25 90 ILE A N 1
ATOM 701 C CA . ILE A 1 90 ? -6.989 0.419 -2.187 1.00 97.25 90 ILE A CA 1
ATOM 702 C C . ILE A 1 90 ? -8.489 0.664 -2.017 1.00 97.25 90 ILE A C 1
ATOM 704 O O . ILE A 1 90 ? -8.998 1.741 -2.334 1.00 97.25 90 ILE A O 1
ATOM 708 N N . SER A 1 91 ? -9.199 -0.312 -1.444 1.00 97.12 91 SER A N 1
ATOM 709 C CA . SER A 1 91 ? -10.585 -0.123 -1.010 1.00 97.12 91 SER A CA 1
ATOM 710 C C . SER A 1 91 ? -10.624 0.551 0.361 1.0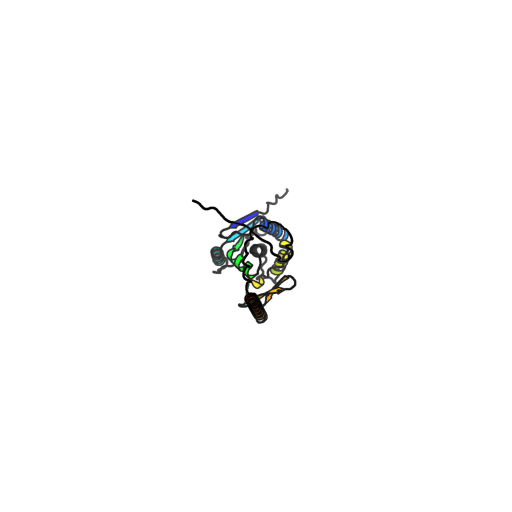0 97.12 91 SER A C 1
ATOM 712 O O . SER A 1 91 ? -10.331 -0.078 1.382 1.00 97.12 91 SER A O 1
ATOM 714 N N . LEU A 1 92 ? -11.035 1.822 0.415 1.00 96.38 92 LEU A N 1
ATOM 715 C CA . LEU A 1 92 ? -11.150 2.552 1.684 1.00 96.38 92 LEU A CA 1
ATOM 716 C C . LEU A 1 92 ? -12.206 1.961 2.638 1.00 96.38 92 LEU A C 1
ATOM 718 O O . LEU A 1 92 ? -11.900 1.844 3.831 1.00 96.38 92 LEU A O 1
ATOM 722 N N . PRO A 1 93 ? -13.401 1.532 2.176 1.00 95.81 93 PRO A N 1
ATOM 723 C CA . PRO A 1 93 ? -14.368 0.869 3.049 1.00 95.81 93 PRO A CA 1
ATOM 724 C C . PRO A 1 93 ? -13.838 -0.442 3.638 1.00 95.81 93 PRO A C 1
ATOM 726 O O . PRO A 1 93 ? -14.040 -0.716 4.824 1.00 95.81 93 PRO A O 1
ATOM 729 N N . THR A 1 94 ? -13.142 -1.259 2.838 1.00 94.19 94 THR A N 1
ATOM 730 C CA . THR A 1 94 ? -12.559 -2.514 3.336 1.00 94.19 94 THR A CA 1
ATOM 731 C C . THR A 1 94 ? -11.400 -2.242 4.296 1.00 94.19 94 THR A C 1
ATOM 733 O O . THR A 1 94 ? -11.372 -2.836 5.377 1.00 94.19 94 THR A O 1
ATOM 736 N N . ALA A 1 95 ? -10.515 -1.290 3.986 1.00 93.50 95 ALA A N 1
ATOM 737 C CA . ALA A 1 95 ? -9.444 -0.872 4.889 1.00 93.50 95 ALA A CA 1
ATOM 738 C C . ALA A 1 95 ? -9.996 -0.356 6.231 1.00 93.50 95 ALA A C 1
ATOM 740 O O . ALA A 1 95 ? -9.488 -0.710 7.290 1.00 93.50 95 ALA A O 1
ATOM 741 N N . GLU A 1 96 ? -11.089 0.414 6.243 1.00 93.94 96 GLU A N 1
ATOM 742 C CA . GLU A 1 96 ? -11.704 0.863 7.498 1.00 93.94 96 GLU A CA 1
ATOM 743 C C . GLU A 1 96 ? -12.273 -0.302 8.325 1.00 93.94 96 GLU A C 1
ATOM 745 O O . GLU A 1 96 ? -12.080 -0.357 9.546 1.00 93.94 96 GLU A O 1
ATOM 750 N N . LYS A 1 97 ? -12.947 -1.262 7.676 1.00 91.94 97 LYS A N 1
ATOM 751 C CA . LYS A 1 97 ? -13.441 -2.482 8.338 1.00 91.94 97 LYS A CA 1
ATOM 752 C C . LYS A 1 97 ? -12.284 -3.265 8.970 1.00 91.94 97 LYS A C 1
ATOM 754 O O . LYS A 1 97 ? -12.409 -3.718 10.112 1.00 91.94 97 LYS A O 1
ATOM 759 N N . MET A 1 98 ? -11.158 -3.397 8.266 1.00 88.25 98 MET A N 1
ATOM 760 C CA . MET A 1 98 ? -9.964 -4.075 8.781 1.00 88.25 98 MET A CA 1
ATOM 761 C C . MET A 1 98 ? -9.312 -3.291 9.919 1.00 88.25 98 MET A C 1
ATOM 763 O O . MET A 1 98 ? -9.064 -3.863 10.980 1.00 88.25 98 MET A O 1
ATOM 767 N N . ALA A 1 99 ? -9.151 -1.978 9.778 1.00 89.31 99 ALA A N 1
ATOM 768 C CA . ALA A 1 99 ? -8.608 -1.117 10.823 1.00 89.31 99 ALA A CA 1
ATOM 769 C C . ALA A 1 99 ? -9.394 -1.248 12.140 1.00 89.31 99 ALA A C 1
ATOM 771 O O . ALA A 1 99 ? -8.813 -1.498 13.200 1.00 89.31 99 ALA A O 1
ATOM 772 N N . LYS A 1 100 ? -10.734 -1.208 12.066 1.00 89.38 100 LYS A N 1
ATOM 773 C CA . LYS A 1 100 ? -11.632 -1.449 13.211 1.00 89.38 100 LYS A CA 1
ATOM 774 C C . LYS A 1 100 ? -11.436 -2.842 13.815 1.00 89.38 100 LYS A C 1
ATOM 776 O O . LYS A 1 100 ? -11.373 -2.981 15.035 1.00 89.38 100 LYS A O 1
ATOM 781 N N . LYS A 1 101 ? -11.304 -3.876 12.979 1.00 84.62 101 LYS A N 1
ATOM 782 C CA . LYS A 1 101 ? -11.086 -5.269 13.409 1.00 84.62 101 LYS A CA 1
ATOM 783 C C . LYS A 1 101 ? -9.751 -5.462 14.137 1.00 84.62 101 LYS A C 1
ATOM 785 O O . LYS A 1 101 ? -9.696 -6.258 15.076 1.00 84.62 101 LYS A O 1
ATOM 790 N N . PHE A 1 102 ? -8.702 -4.754 13.722 1.00 79.50 102 PHE A N 1
ATOM 791 C CA . PHE A 1 102 ? -7.368 -4.813 14.330 1.00 79.50 102 PHE A CA 1
ATOM 792 C C . PHE A 1 102 ? -7.158 -3.787 15.452 1.00 79.50 102 PHE A C 1
ATOM 794 O O . PHE A 1 102 ? -6.159 -3.858 16.168 1.00 79.50 102 PHE A O 1
ATOM 801 N N . GLY A 1 103 ? -8.105 -2.866 15.653 1.00 85.88 103 GLY A N 1
ATOM 802 C CA . GLY A 1 103 ? -8.007 -1.808 16.656 1.00 85.88 103 GLY A CA 1
ATOM 803 C C . GLY A 1 103 ? -6.908 -0.795 16.332 1.00 85.88 103 GLY A C 1
ATOM 804 O O . GLY A 1 103 ? -6.195 -0.351 17.235 1.00 85.88 103 GLY A O 1
ATOM 805 N N . VAL A 1 104 ? -6.718 -0.492 15.050 1.00 88.56 104 VAL A N 1
ATOM 806 C CA . VAL A 1 104 ? -5.759 0.499 14.541 1.00 88.56 104 VAL A CA 1
ATOM 807 C C . VAL A 1 104 ? -6.495 1.617 13.812 1.00 88.56 104 VAL A C 1
ATOM 809 O O . VAL A 1 104 ? -7.688 1.508 13.525 1.00 88.56 104 VAL A O 1
ATOM 812 N N . SER A 1 105 ? -5.796 2.712 13.521 1.00 92.62 105 SER A N 1
ATOM 813 C CA . SER A 1 105 ? -6.357 3.771 12.689 1.00 92.62 105 SER A CA 1
ATOM 814 C C . SER A 1 105 ? -6.477 3.296 11.236 1.00 92.62 105 SER A C 1
ATOM 816 O O . SER A 1 105 ? -5.672 2.497 10.757 1.00 92.62 105 SER A O 1
ATOM 818 N N . ARG A 1 106 ? -7.466 3.821 10.501 1.00 93.31 106 ARG A N 1
ATOM 819 C CA . ARG A 1 106 ? -7.573 3.592 9.049 1.00 93.31 106 ARG A CA 1
ATOM 820 C C . ARG A 1 106 ? -6.300 4.027 8.327 1.00 93.31 106 ARG A C 1
ATOM 822 O O . ARG A 1 106 ? -5.880 3.358 7.396 1.00 93.31 106 ARG A O 1
ATOM 829 N N . ARG A 1 107 ? -5.691 5.132 8.775 1.00 93.88 107 ARG A N 1
ATOM 830 C CA . ARG A 1 107 ? -4.414 5.620 8.249 1.00 93.88 107 ARG A CA 1
ATOM 831 C C . ARG A 1 107 ? -3.332 4.546 8.340 1.00 93.88 107 ARG A C 1
ATOM 833 O O . ARG A 1 107 ? -2.760 4.225 7.309 1.00 93.88 107 ARG A O 1
ATOM 840 N N . ARG A 1 108 ? -3.145 3.937 9.516 1.00 92.75 108 ARG A N 1
ATOM 841 C CA . ARG A 1 108 ? -2.153 2.872 9.696 1.00 92.75 108 ARG A CA 1
ATOM 842 C C . ARG A 1 108 ? -2.429 1.666 8.801 1.00 92.75 108 ARG A C 1
ATOM 844 O O . ARG A 1 108 ? -1.509 1.130 8.204 1.00 92.75 108 ARG A O 1
ATOM 851 N N . GLU A 1 109 ? -3.688 1.246 8.689 1.00 93.94 109 GLU A N 1
ATOM 852 C CA . GLU A 1 109 ? -4.038 0.137 7.793 1.00 93.94 109 GLU A CA 1
ATOM 853 C C . GLU A 1 109 ? -3.717 0.470 6.329 1.00 93.94 109 GLU A C 1
ATOM 855 O O . GLU A 1 109 ? -3.157 -0.366 5.630 1.00 93.94 109 GLU A O 1
ATOM 860 N N . VAL A 1 110 ? -4.014 1.689 5.870 1.00 95.75 110 VAL A N 1
ATOM 861 C CA . VAL A 1 110 ? -3.670 2.129 4.509 1.00 95.75 110 VAL A CA 1
ATOM 862 C C . VAL A 1 110 ? -2.154 2.192 4.308 1.00 95.75 110 VAL A C 1
ATOM 864 O O . VAL A 1 110 ? -1.686 1.715 3.285 1.00 95.75 110 VAL A O 1
ATOM 867 N N . GLU A 1 111 ? -1.384 2.711 5.267 1.00 95.88 111 GLU A N 1
ATOM 868 C CA . GLU A 1 111 ? 0.089 2.728 5.208 1.00 95.88 111 GLU A CA 1
ATOM 869 C C . GLU A 1 111 ? 0.661 1.305 5.080 1.00 95.88 111 GLU A C 1
ATOM 871 O O . GLU A 1 111 ? 1.481 1.047 4.201 1.00 95.88 111 GLU A O 1
ATOM 876 N N . THR A 1 112 ? 0.156 0.350 5.870 1.00 94.69 112 THR A N 1
ATOM 877 C CA . THR A 1 112 ? 0.508 -1.074 5.745 1.00 94.69 112 THR A CA 1
ATOM 878 C C . THR A 1 112 ? 0.149 -1.637 4.360 1.00 94.69 112 THR A C 1
ATOM 880 O O . THR A 1 112 ? 0.950 -2.352 3.760 1.00 94.69 112 THR A O 1
ATOM 883 N N . LEU A 1 113 ? -1.042 -1.328 3.827 1.00 95.62 113 LEU A N 1
ATOM 884 C CA . LEU A 1 113 ? -1.455 -1.787 2.492 1.00 95.62 113 LEU A CA 1
ATOM 885 C C . LEU A 1 113 ? -0.596 -1.178 1.377 1.00 95.62 113 LEU A C 1
ATOM 887 O O . LEU A 1 113 ? -0.320 -1.863 0.397 1.00 95.62 113 LEU A O 1
ATOM 891 N N . VAL A 1 114 ? -0.153 0.073 1.534 1.00 97.00 114 VAL A N 1
ATOM 892 C CA . VAL A 1 114 ? 0.762 0.737 0.598 1.00 97.00 114 VAL A CA 1
ATOM 893 C C . VAL A 1 114 ? 2.117 0.036 0.586 1.00 97.00 114 VAL A C 1
ATOM 895 O O . VAL A 1 114 ? 2.570 -0.326 -0.493 1.00 97.00 114 VAL A O 1
ATOM 898 N N . ILE A 1 115 ? 2.727 -0.229 1.750 1.00 96.31 115 ILE A N 1
ATOM 899 C CA . ILE A 1 115 ? 4.000 -0.974 1.826 1.00 96.31 115 ILE A CA 1
ATOM 900 C C . ILE A 1 115 ? 3.849 -2.343 1.151 1.00 96.31 115 ILE A C 1
ATOM 902 O O . ILE A 1 115 ? 4.658 -2.713 0.304 1.00 96.31 115 ILE A O 1
ATOM 906 N N . HIS A 1 116 ? 2.781 -3.074 1.480 1.00 95.12 116 HIS A N 1
ATOM 907 C CA . HIS A 1 116 ? 2.519 -4.396 0.914 1.00 95.12 116 HIS A CA 1
ATOM 908 C C . HIS A 1 116 ? 2.362 -4.370 -0.613 1.00 95.12 116 HIS A C 1
ATOM 910 O O . HIS A 1 116 ? 2.964 -5.176 -1.321 1.00 95.12 116 HIS A O 1
ATOM 916 N N . ALA A 1 117 ? 1.559 -3.442 -1.135 1.00 95.38 117 ALA A N 1
ATOM 917 C CA . ALA A 1 117 ? 1.345 -3.317 -2.569 1.00 95.38 117 ALA A CA 1
ATOM 918 C C . ALA A 1 117 ? 2.607 -2.860 -3.302 1.00 95.38 117 ALA A C 1
ATOM 920 O O . ALA A 1 117 ? 2.894 -3.382 -4.373 1.00 95.38 117 ALA A O 1
ATOM 921 N N . PHE A 1 118 ? 3.382 -1.946 -2.715 1.00 95.62 118 PHE A N 1
ATOM 922 C CA . PHE A 1 118 ? 4.644 -1.476 -3.280 1.00 95.62 118 PHE A CA 1
ATOM 923 C C . PHE A 1 118 ? 5.660 -2.614 -3.414 1.00 95.62 118 PHE A C 1
ATOM 925 O O . PHE A 1 118 ? 6.270 -2.766 -4.465 1.00 95.62 118 PHE A O 1
ATOM 932 N N . LEU A 1 119 ? 5.778 -3.478 -2.399 1.00 93.81 119 LEU A N 1
ATOM 933 C CA . LEU A 1 119 ? 6.622 -4.675 -2.476 1.00 93.81 119 LEU A CA 1
ATOM 934 C C . LEU A 1 119 ? 6.211 -5.596 -3.633 1.00 93.81 119 LEU A C 1
ATOM 936 O O . LEU A 1 119 ? 7.074 -6.105 -4.346 1.00 93.81 119 LEU A O 1
ATOM 940 N N . HIS A 1 120 ? 4.907 -5.757 -3.872 1.00 92.62 120 HIS A N 1
ATOM 941 C CA . HIS A 1 120 ? 4.421 -6.482 -5.045 1.00 92.62 120 HIS A CA 1
ATOM 942 C C . HIS A 1 120 ? 4.778 -5.789 -6.371 1.00 92.62 120 HIS A C 1
ATOM 944 O O . HIS A 1 120 ? 5.098 -6.483 -7.333 1.00 92.62 120 HIS A O 1
ATOM 950 N N . LEU A 1 121 ? 4.760 -4.451 -6.438 1.00 91.69 121 LEU A N 1
ATOM 951 C CA . LEU A 1 121 ? 5.228 -3.719 -7.626 1.00 91.69 121 LEU A CA 1
ATOM 952 C C . LEU A 1 121 ? 6.733 -3.917 -7.869 1.00 91.69 121 LEU A C 1
ATOM 954 O O . LEU A 1 121 ? 7.162 -3.981 -9.015 1.00 91.69 121 LEU A O 1
ATOM 958 N N . CYS A 1 122 ? 7.524 -4.081 -6.806 1.00 90.38 122 CYS A N 1
ATOM 959 C CA . CYS A 1 122 ? 8.950 -4.417 -6.880 1.00 90.38 122 CYS A CA 1
ATOM 960 C C . CYS A 1 122 ? 9.229 -5.896 -7.213 1.00 90.38 122 CYS A C 1
ATOM 962 O O . CYS A 1 122 ? 10.389 -6.295 -7.266 1.00 90.38 122 CYS A O 1
ATOM 964 N N . GLY A 1 123 ? 8.197 -6.717 -7.437 1.00 88.44 123 GLY A N 1
ATOM 965 C CA . GLY A 1 123 ? 8.344 -8.121 -7.831 1.00 88.44 123 GLY A CA 1
ATOM 966 C C . GLY A 1 123 ? 8.411 -9.123 -6.677 1.00 88.44 123 GLY A C 1
ATOM 967 O O . GLY A 1 123 ? 8.597 -10.312 -6.928 1.00 88.44 123 GLY A O 1
ATOM 968 N N . HIS A 1 124 ? 8.221 -8.694 -5.426 1.00 87.06 124 HIS A N 1
ATOM 969 C CA . HIS A 1 124 ? 8.100 -9.626 -4.305 1.00 87.06 124 HIS A CA 1
ATOM 970 C C . HIS A 1 124 ? 6.734 -10.326 -4.324 1.00 87.06 124 HIS A C 1
ATOM 972 O O . HIS A 1 124 ? 5.700 -9.695 -4.561 1.00 87.06 124 HIS A O 1
ATOM 978 N N . ASP A 1 125 ? 6.708 -11.629 -4.040 1.00 86.38 125 ASP A N 1
ATOM 979 C CA . ASP A 1 125 ? 5.482 -12.431 -4.043 1.00 86.38 125 ASP A CA 1
ATOM 980 C C . ASP A 1 125 ? 5.422 -13.372 -2.833 1.00 86.38 125 ASP A C 1
ATOM 982 O O . ASP A 1 125 ? 5.938 -14.489 -2.858 1.00 86.38 125 ASP A O 1
ATOM 986 N N . HIS A 1 126 ? 4.721 -12.934 -1.785 1.00 80.94 126 HIS A N 1
ATOM 987 C CA . HIS A 1 126 ? 4.523 -13.723 -0.568 1.00 80.94 126 HIS A CA 1
ATOM 988 C C . HIS A 1 126 ? 3.705 -15.013 -0.752 1.00 80.94 126 HIS A C 1
ATOM 990 O O . HIS A 1 126 ? 3.573 -15.783 0.199 1.00 80.94 126 HIS A O 1
ATOM 996 N N . GLU A 1 127 ? 3.063 -15.233 -1.906 1.00 76.50 127 GLU A N 1
ATOM 997 C CA . GLU A 1 127 ? 2.375 -16.502 -2.178 1.00 76.50 127 GLU A CA 1
ATOM 998 C C . GLU A 1 127 ? 3.350 -17.588 -2.647 1.00 76.50 127 GLU A C 1
ATOM 1000 O O . GLU A 1 127 ? 3.040 -18.774 -2.530 1.00 76.50 127 GLU A O 1
ATOM 1005 N N . LYS A 1 128 ? 4.519 -17.189 -3.163 1.00 78.12 128 LYS A N 1
ATOM 1006 C CA . LYS A 1 128 ? 5.526 -18.088 -3.745 1.00 78.12 128 LYS A CA 1
ATOM 1007 C C . LYS A 1 128 ? 6.845 -18.099 -2.984 1.00 78.12 128 LYS A C 1
ATOM 1009 O O . LYS A 1 128 ? 7.603 -19.059 -3.114 1.00 78.12 128 LYS A O 1
ATOM 1014 N N . ASP A 1 129 ? 7.136 -17.045 -2.230 1.00 84.50 129 ASP A N 1
ATOM 1015 C CA . ASP A 1 129 ? 8.350 -16.958 -1.431 1.00 84.50 129 ASP A CA 1
ATOM 1016 C C . ASP A 1 129 ? 8.265 -17.771 -0.126 1.00 84.50 129 ASP A C 1
ATOM 1018 O O . ASP A 1 129 ? 7.236 -18.343 0.242 1.00 84.50 129 ASP A O 1
ATOM 1022 N N . ARG A 1 130 ? 9.390 -17.842 0.591 1.00 83.81 130 ARG A N 1
ATOM 1023 C CA . ARG A 1 130 ? 9.498 -18.529 1.888 1.00 83.81 130 ARG A CA 1
ATOM 1024 C C . ARG A 1 130 ? 9.287 -17.581 3.076 1.00 83.81 130 ARG A C 1
ATOM 1026 O O . ARG A 1 130 ? 9.862 -17.787 4.141 1.00 83.81 130 ARG A O 1
ATOM 1033 N N . GLY A 1 131 ? 8.469 -16.541 2.906 1.00 85.31 131 GLY A N 1
ATOM 1034 C CA . GLY A 1 131 ? 8.212 -15.506 3.911 1.00 85.31 131 GLY A CA 1
ATOM 1035 C C . GLY A 1 131 ? 9.149 -14.298 3.837 1.00 85.31 131 GLY A C 1
ATOM 1036 O O . GLY A 1 131 ? 9.122 -13.456 4.736 1.00 85.31 131 GLY A O 1
ATOM 1037 N N . GLU A 1 132 ? 9.951 -14.184 2.780 1.00 88.19 132 GLU A N 1
ATOM 1038 C CA . GLU A 1 132 ? 10.916 -13.097 2.574 1.00 88.19 132 GLU A CA 1
ATOM 1039 C C . GLU A 1 132 ? 10.220 -11.736 2.480 1.00 88.19 132 GLU A C 1
ATOM 1041 O O . GLU A 1 132 ? 10.557 -10.811 3.221 1.00 88.19 132 GLU A O 1
ATOM 1046 N N . MET A 1 133 ? 9.171 -11.630 1.656 1.00 90.69 133 MET A N 1
ATOM 1047 C CA . MET A 1 133 ? 8.363 -10.417 1.534 1.00 90.69 133 MET A CA 1
ATOM 1048 C C . MET A 1 133 ? 7.731 -10.030 2.873 1.00 90.69 133 MET A C 1
ATOM 1050 O O . MET A 1 133 ? 7.649 -8.849 3.198 1.00 90.69 133 MET A O 1
ATOM 1054 N N . MET A 1 134 ? 7.290 -11.009 3.669 1.00 89.50 134 MET A N 1
ATOM 1055 C CA . MET A 1 134 ? 6.663 -10.748 4.969 1.00 89.50 134 MET A CA 1
ATOM 1056 C C . MET A 1 134 ? 7.672 -10.230 5.995 1.00 89.50 134 MET A C 1
ATOM 1058 O O . MET A 1 134 ? 7.347 -9.324 6.764 1.00 89.50 134 MET A O 1
ATOM 1062 N N . ALA A 1 135 ? 8.892 -10.772 5.998 1.00 89.44 135 ALA A N 1
ATOM 1063 C CA . ALA A 1 135 ? 9.977 -10.282 6.840 1.00 89.44 135 ALA A CA 1
ATOM 1064 C C . ALA A 1 135 ? 10.379 -8.851 6.451 1.00 89.44 135 ALA A C 1
ATOM 1066 O O . ALA A 1 135 ? 10.458 -7.978 7.318 1.00 89.44 135 ALA A O 1
ATOM 1067 N N . LEU A 1 136 ? 10.533 -8.588 5.150 1.00 92.31 136 LEU A N 1
ATOM 1068 C CA . LEU A 1 136 ? 10.861 -7.261 4.634 1.00 92.31 136 LEU A CA 1
ATOM 1069 C C . LEU A 1 136 ? 9.750 -6.244 4.925 1.00 92.31 136 LEU A C 1
ATOM 1071 O O . LEU A 1 136 ? 10.023 -5.141 5.393 1.00 92.31 136 LEU A O 1
ATOM 1075 N N . GLN A 1 137 ? 8.484 -6.621 4.734 1.00 93.25 137 GLN A N 1
ATOM 1076 C CA . GLN A 1 137 ? 7.350 -5.777 5.104 1.00 93.25 137 GLN A CA 1
ATOM 1077 C C . GLN A 1 137 ? 7.381 -5.434 6.598 1.00 93.25 137 GLN A C 1
ATOM 1079 O O . GLN A 1 137 ? 7.197 -4.275 6.966 1.00 93.25 137 GLN A O 1
ATOM 1084 N N . ALA A 1 138 ? 7.625 -6.424 7.461 1.00 90.88 138 ALA A N 1
ATOM 1085 C CA . ALA A 1 138 ? 7.689 -6.210 8.901 1.00 90.88 138 ALA A CA 1
ATOM 1086 C C . ALA A 1 138 ? 8.819 -5.249 9.299 1.00 90.88 138 ALA A C 1
ATOM 1088 O O . ALA A 1 138 ? 8.626 -4.408 10.178 1.00 90.88 138 ALA A O 1
ATOM 1089 N N . GLN A 1 139 ? 9.972 -5.354 8.639 1.00 93.12 139 GLN A N 1
ATOM 1090 C CA . GLN A 1 139 ? 11.091 -4.437 8.820 1.00 93.12 139 GLN A CA 1
ATOM 1091 C C . GLN A 1 139 ? 10.719 -3.008 8.395 1.00 93.12 139 GLN A C 1
ATOM 1093 O O . GLN A 1 139 ? 10.846 -2.082 9.193 1.00 93.12 139 GLN A O 1
ATOM 1098 N N . LEU A 1 140 ? 10.183 -2.828 7.185 1.00 94.12 140 LEU A N 1
ATOM 1099 C CA . LEU A 1 140 ? 9.786 -1.512 6.670 1.00 94.12 140 LEU A CA 1
ATOM 1100 C C . LEU A 1 140 ? 8.690 -0.860 7.522 1.00 94.12 140 LEU A C 1
ATOM 1102 O O . LEU A 1 140 ? 8.720 0.344 7.755 1.00 94.12 140 LEU A O 1
ATOM 1106 N N . GLU A 1 141 ? 7.735 -1.643 8.027 1.00 92.69 141 GLU A N 1
ATOM 1107 C CA . GLU A 1 141 ? 6.695 -1.144 8.931 1.00 92.69 141 GLU A CA 1
ATOM 1108 C C . GLU A 1 141 ? 7.259 -0.623 10.260 1.00 92.69 141 GLU A C 1
ATOM 1110 O O . GLU A 1 141 ? 6.718 0.342 10.803 1.00 92.69 141 GLU A O 1
ATOM 1115 N N . ARG A 1 142 ? 8.331 -1.230 10.782 1.00 91.50 142 ARG A N 1
ATOM 1116 C CA . ARG A 1 142 ? 9.006 -0.746 11.993 1.00 91.50 142 ARG A CA 1
ATOM 1117 C C . ARG A 1 142 ? 9.807 0.516 11.720 1.00 91.50 142 ARG A C 1
ATOM 1119 O O . ARG A 1 142 ? 9.714 1.453 12.498 1.00 91.50 142 ARG A O 1
ATOM 1126 N N . GLU A 1 143 ? 10.558 0.533 10.624 1.00 93.06 143 GLU A N 1
ATOM 1127 C CA . GLU A 1 143 ? 11.484 1.624 10.304 1.00 93.06 143 GLU A CA 1
ATOM 1128 C C . GLU A 1 143 ? 10.792 2.887 9.784 1.00 93.06 143 GLU A C 1
ATOM 1130 O O . GLU A 1 143 ? 11.254 3.989 10.052 1.00 93.06 143 GLU A O 1
ATOM 1135 N N . LEU A 1 144 ? 9.722 2.747 8.995 1.00 92.88 144 LEU A N 1
ATOM 1136 C CA . LEU A 1 144 ? 9.104 3.886 8.302 1.00 92.88 144 LEU A CA 1
ATOM 1137 C C . LEU A 1 144 ? 7.862 4.426 9.004 1.00 92.88 144 LEU A C 1
ATOM 1139 O O . LEU A 1 144 ? 7.423 5.537 8.709 1.00 92.88 144 LEU A O 1
ATOM 1143 N N . LEU A 1 145 ? 7.256 3.631 9.884 1.00 90.81 145 LEU A N 1
ATOM 1144 C CA . LEU A 1 145 ? 6.007 3.988 10.549 1.00 90.81 145 LEU A CA 1
ATOM 1145 C C . LEU A 1 145 ? 6.117 3.965 12.082 1.00 90.81 145 LEU A C 1
ATOM 1147 O O . LEU A 1 145 ? 5.089 4.143 12.739 1.00 90.81 145 LEU A O 1
ATOM 1151 N N . ASP A 1 146 ? 7.304 3.687 12.634 1.00 86.44 146 ASP A N 1
ATOM 1152 C CA . ASP A 1 146 ? 7.593 3.608 14.074 1.00 86.44 146 ASP A CA 1
ATOM 1153 C C . ASP A 1 146 ? 6.573 2.769 14.864 1.00 86.44 146 ASP A C 1
ATOM 1155 O O . ASP A 1 146 ? 6.149 3.113 15.972 1.00 86.44 146 ASP A O 1
ATOM 1159 N N . ALA A 1 147 ? 6.099 1.670 14.272 1.00 79.31 147 ALA A N 1
ATOM 1160 C CA . ALA A 1 147 ? 5.067 0.850 14.891 1.00 79.31 147 ALA A CA 1
ATOM 1161 C C . ALA A 1 147 ? 5.168 -0.623 14.512 1.00 79.31 147 ALA A C 1
ATOM 1163 O O . ALA A 1 147 ? 5.505 -0.982 13.383 1.00 79.31 147 ALA A O 1
ATOM 1164 N N . GLU A 1 148 ? 4.785 -1.473 15.469 1.00 80.56 148 GLU A N 1
ATOM 1165 C CA . GLU A 1 148 ? 4.793 -2.921 15.295 1.00 80.56 148 GLU A CA 1
ATOM 1166 C C . GLU A 1 148 ? 3.969 -3.358 14.077 1.00 80.56 148 GLU A C 1
ATOM 1168 O O . GLU A 1 148 ? 2.859 -2.848 13.861 1.00 80.56 148 GLU A O 1
ATOM 1173 N N . PRO A 1 149 ? 4.487 -4.323 13.297 1.00 79.62 149 PRO A N 1
ATOM 1174 C CA . PRO A 1 149 ? 3.882 -4.712 12.046 1.00 79.62 149 PRO A CA 1
ATOM 1175 C C . PRO A 1 149 ? 2.505 -5.326 12.262 1.00 79.62 149 PRO A C 1
ATOM 1177 O O . PRO A 1 149 ? 2.270 -6.124 13.180 1.00 79.62 149 PRO A O 1
ATOM 1180 N N . LEU A 1 150 ? 1.568 -4.972 11.387 1.00 76.00 150 LEU A N 1
ATOM 1181 C CA . LEU A 1 150 ? 0.264 -5.615 11.393 1.00 76.00 150 LEU A CA 1
ATOM 1182 C C . LEU A 1 150 ? 0.415 -7.002 10.785 1.00 76.00 150 LEU A C 1
ATOM 1184 O O . LEU A 1 150 ? 0.839 -7.154 9.645 1.00 76.00 150 LEU A O 1
ATOM 1188 N N . SER A 1 151 ? 0.041 -8.037 11.534 1.00 66.25 151 SER A N 1
ATOM 1189 C CA . SER A 1 151 ? 0.141 -9.398 11.014 1.00 66.25 151 SER A CA 1
ATOM 1190 C C . SER A 1 151 ? -0.828 -9.594 9.835 1.00 66.25 151 SER A C 1
ATOM 1192 O O . SER A 1 151 ? -2.035 -9.786 10.011 1.00 66.25 151 SER A O 1
ATOM 1194 N N . MET A 1 152 ? -0.281 -9.552 8.616 1.00 61.91 152 MET A N 1
ATOM 1195 C CA . MET A 1 152 ? -0.990 -9.827 7.359 1.00 61.91 152 MET A CA 1
ATOM 1196 C C . MET A 1 152 ? -1.482 -11.279 7.293 1.00 61.91 152 MET A C 1
ATOM 1198 O O . MET A 1 152 ? -2.558 -11.536 6.753 1.00 61.91 152 MET A O 1
ATOM 1202 N N . SER A 1 153 ? -0.796 -12.216 7.959 1.00 44.59 153 SER A N 1
ATOM 1203 C CA . SER A 1 153 ? -1.254 -13.605 8.143 1.00 44.59 153 SER A CA 1
ATOM 1204 C C . SER A 1 153 ? -2.593 -13.717 8.891 1.00 44.59 153 SER A C 1
ATOM 1206 O O . SER A 1 153 ? -3.234 -14.760 8.860 1.00 44.59 153 SER A O 1
ATOM 1208 N N . LEU A 1 154 ? -3.075 -12.646 9.537 1.00 44.88 154 LEU A N 1
ATOM 1209 C CA . LEU A 1 154 ? -4.422 -12.585 10.128 1.00 44.88 154 LEU A CA 1
ATOM 1210 C C . LEU A 1 154 ? -5.500 -12.102 9.151 1.00 44.88 154 LEU A C 1
ATOM 1212 O O . LEU A 1 154 ? -6.697 -12.226 9.451 1.00 44.88 154 LEU A O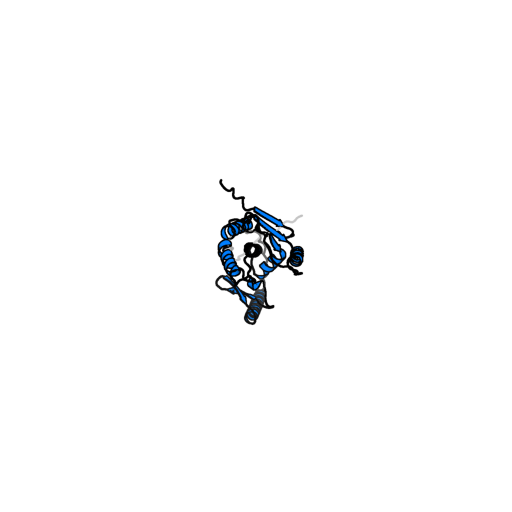 1
ATOM 1216 N N . LYS A 1 155 ? -5.096 -11.504 8.021 1.00 51.25 155 LYS A N 1
ATOM 1217 C CA . LYS A 1 155 ? -5.992 -11.016 6.963 1.00 51.25 155 LYS A CA 1
ATOM 1218 C C . LYS A 1 155 ? -6.463 -12.170 6.075 1.00 51.25 155 LYS A C 1
ATOM 1220 O O . LYS A 1 155 ? -7.649 -12.227 5.756 1.00 51.25 155 LYS A O 1
ATOM 1225 N N . ARG A 1 156 ? -5.599 -13.155 5.803 1.00 45.03 156 ARG A N 1
ATOM 1226 C CA . ARG A 1 156 ? -5.948 -14.416 5.125 1.00 45.03 156 ARG A CA 1
ATOM 1227 C C . ARG A 1 156 ? -6.125 -15.539 6.153 1.00 45.03 156 ARG A C 1
ATOM 1229 O O . ARG A 1 156 ? -5.160 -16.076 6.670 1.00 45.03 156 ARG A O 1
ATOM 1236 N N . GLY A 1 157 ? -7.375 -15.889 6.471 1.00 40.12 157 GLY A N 1
ATOM 1237 C CA . GLY A 1 157 ? -7.669 -17.105 7.249 1.00 40.12 157 GLY A CA 1
ATOM 1238 C C . GLY A 1 157 ? -7.965 -16.914 8.740 1.00 40.12 157 GLY A C 1
ATOM 1239 O O . GLY A 1 157 ? -7.586 -17.742 9.570 1.00 40.12 157 GLY A O 1
ATOM 1240 N N . ARG A 1 158 ? -8.725 -15.879 9.121 1.00 43.91 158 ARG A N 1
ATOM 1241 C CA . ARG A 1 158 ? -9.319 -15.856 10.465 1.00 43.91 158 ARG A CA 1
ATOM 1242 C C . ARG A 1 158 ? -10.348 -16.992 10.582 1.00 43.91 158 ARG A C 1
ATOM 1244 O O . ARG A 1 158 ? -11.494 -16.805 10.182 1.00 43.91 158 ARG A O 1
ATOM 1251 N N . LYS A 1 159 ? -9.971 -18.135 11.176 1.00 40.31 159 LYS A N 1
ATOM 1252 C CA . LYS A 1 159 ? -10.946 -19.166 11.585 1.00 40.31 159 LYS A CA 1
ATOM 1253 C C . LYS A 1 159 ? -12.050 -18.489 12.423 1.00 40.31 159 LYS A C 1
ATOM 1255 O O . LYS A 1 159 ? -11.702 -17.689 13.315 1.00 40.31 159 LYS A O 1
ATOM 1260 N N . PRO A 1 160 ? -13.342 -18.760 12.152 1.00 43.69 160 PRO A N 1
ATOM 1261 C CA . PRO A 1 160 ? -14.450 -18.239 12.948 1.00 43.69 160 PRO A CA 1
ATOM 1262 C C . PRO A 1 160 ? -14.176 -18.422 14.450 1.00 43.69 160 PRO A C 1
ATOM 1264 O O . PRO A 1 160 ? -13.751 -19.488 14.885 1.00 43.69 160 PRO A O 1
ATOM 1267 N N . GLY A 1 161 ? -14.346 -17.362 15.247 1.00 53.94 161 GLY A N 1
ATOM 1268 C CA . GLY A 1 161 ? -14.198 -17.421 16.712 1.00 53.94 161 GLY A CA 1
ATOM 1269 C C . GLY A 1 161 ? -12.826 -17.059 17.303 1.00 53.94 161 GLY A C 1
ATOM 1270 O O . GLY A 1 161 ? -12.702 -16.966 18.522 1.00 53.94 161 GLY A O 1
ATOM 1271 N N . SER A 1 162 ? -11.802 -16.786 16.495 1.00 56.47 162 SER A N 1
ATOM 1272 C CA . SER A 1 162 ? -10.508 -16.278 16.994 1.00 56.47 162 SER A CA 1
ATOM 1273 C C . SER A 1 162 ? -10.601 -14.849 17.568 1.00 56.47 162 SER A C 1
ATOM 1275 O O . SER A 1 162 ? -11.508 -14.090 17.224 1.00 56.47 162 SER A O 1
ATOM 1277 N N . LYS A 1 163 ? -9.678 -14.436 18.448 1.00 64.75 163 LYS A N 1
ATOM 1278 C CA . LYS A 1 163 ? -9.678 -13.160 19.201 1.00 64.75 163 LYS A CA 1
ATOM 1279 C C . LYS A 1 163 ? -8.302 -12.495 19.171 1.00 64.75 163 LYS A C 1
ATOM 1281 O O . LYS A 1 163 ? -7.300 -13.188 19.150 1.00 64.75 163 LYS A O 1
ATOM 1286 N N . VAL A 1 164 ? -8.251 -11.164 19.176 1.00 64.62 164 VAL A N 1
ATOM 1287 C CA . VAL A 1 164 ? -6.988 -10.412 19.272 1.00 64.62 164 VAL A CA 1
ATOM 1288 C C . VAL A 1 164 ? -6.722 -10.127 20.748 1.00 64.62 164 VAL A C 1
ATOM 1290 O O . VAL A 1 164 ? -7.603 -9.618 21.439 1.00 64.62 164 VAL A O 1
ATOM 1293 N N . LYS A 1 165 ? -5.528 -10.462 21.236 1.00 70.62 165 LYS A N 1
ATOM 1294 C CA . LYS A 1 165 ? -5.073 -10.185 22.599 1.00 70.62 165 LYS A CA 1
ATOM 1295 C C . LYS A 1 165 ? -3.894 -9.223 22.539 1.00 70.62 165 LYS A C 1
ATOM 1297 O O . LYS A 1 165 ? -2.918 -9.492 21.848 1.00 70.62 165 LYS A O 1
ATOM 1302 N N . LYS A 1 166 ? -3.979 -8.127 23.292 1.00 70.19 166 LYS A N 1
ATOM 1303 C CA . LYS A 1 166 ? -2.840 -7.238 23.536 1.00 70.19 166 LYS A CA 1
ATOM 1304 C C . LYS A 1 166 ? -1.945 -7.862 24.616 1.00 70.19 166 LYS A C 1
ATOM 1306 O O . LYS A 1 166 ? -2.457 -8.273 25.663 1.00 70.19 166 LYS A O 1
ATOM 1311 N N . LEU A 1 167 ? -0.656 -8.000 24.336 1.00 66.31 167 LEU A N 1
ATOM 1312 C CA . LEU A 1 167 ? 0.367 -8.454 25.273 1.00 66.31 167 LEU A CA 1
ATOM 1313 C C . LEU A 1 167 ? 0.836 -7.288 26.159 1.00 66.31 167 LEU A C 1
ATOM 1315 O O . LEU A 1 167 ? 0.419 -6.141 25.977 1.00 66.31 167 LEU A O 1
ATOM 1319 N N . LYS A 1 168 ? 1.626 -7.603 27.192 1.00 58.31 168 LYS A N 1
ATOM 1320 C CA . LYS A 1 168 ? 2.082 -6.620 28.194 1.00 58.31 168 LYS A CA 1
ATOM 1321 C C . LYS A 1 168 ? 3.045 -5.586 27.603 1.00 58.31 168 LYS A C 1
ATOM 1323 O O . LYS A 1 168 ? 3.019 -4.443 28.031 1.00 58.31 168 LYS A O 1
ATOM 1328 N N . ASP A 1 169 ? 3.814 -5.995 26.604 1.00 56.62 169 ASP A N 1
ATOM 1329 C CA . ASP A 1 169 ? 4.707 -5.159 25.792 1.00 56.62 169 ASP A CA 1
ATOM 1330 C C . ASP A 1 169 ? 3.956 -4.264 24.784 1.00 56.62 169 ASP A C 1
ATOM 1332 O O . ASP A 1 169 ? 4.559 -3.478 24.067 1.00 56.62 169 ASP A O 1
ATOM 1336 N N . GLY A 1 170 ? 2.625 -4.370 24.713 1.00 55.59 170 GLY A N 1
ATOM 1337 C CA . GLY A 1 170 ? 1.795 -3.596 23.799 1.00 55.59 170 GLY A CA 1
ATOM 1338 C C . GLY A 1 170 ? 1.552 -4.248 22.438 1.00 55.59 170 GLY A C 1
ATOM 1339 O O . GLY A 1 170 ? 0.623 -3.816 21.743 1.00 55.59 170 GLY A O 1
ATOM 1340 N N . SER A 1 171 ? 2.280 -5.316 22.104 1.00 47.69 171 SER A N 1
ATOM 1341 C CA . SER A 1 171 ? 2.096 -6.080 20.870 1.00 47.69 171 SER A CA 1
ATOM 1342 C C . SER A 1 171 ? 0.730 -6.781 20.843 1.00 47.69 171 SER A C 1
ATOM 1344 O O . SER A 1 171 ? 0.056 -6.953 21.867 1.00 47.69 171 SER A O 1
ATOM 1346 N N . ARG A 1 172 ? 0.244 -7.148 19.653 1.00 63.38 172 ARG A N 1
ATOM 1347 C CA . ARG A 1 172 ? -1.065 -7.798 19.475 1.00 63.38 172 ARG A CA 1
ATOM 1348 C C . ARG A 1 172 ? -0.890 -9.155 18.819 1.00 63.38 172 ARG A C 1
ATOM 1350 O O . ARG A 1 172 ? -0.368 -9.251 17.719 1.00 63.38 172 ARG A O 1
ATOM 1357 N N . VAL A 1 173 ? -1.422 -10.189 19.461 1.00 54.75 173 VAL A N 1
ATOM 1358 C CA . VAL A 1 173 ? -1.406 -11.564 18.952 1.00 54.75 173 VAL A CA 1
ATOM 1359 C C . VAL A 1 173 ? -2.824 -12.066 18.724 1.00 54.75 173 VAL A C 1
ATOM 1361 O O . VAL A 1 173 ? -3.746 -11.730 19.475 1.00 54.75 173 VAL A O 1
ATOM 1364 N N . VAL A 1 174 ? -3.027 -12.886 17.692 1.00 52.41 174 VAL A N 1
ATOM 1365 C CA . VAL A 1 174 ? -4.303 -13.584 17.508 1.00 52.41 174 VAL A CA 1
ATOM 1366 C C . VAL A 1 174 ? -4.278 -14.913 18.220 1.00 52.41 174 VAL A C 1
ATOM 1368 O O . VAL A 1 174 ? -3.378 -15.729 18.088 1.00 52.41 174 VAL A O 1
ATOM 1371 N N . VAL A 1 175 ? -5.337 -15.110 18.979 1.00 61.75 175 VAL A N 1
ATOM 1372 C CA . VAL A 1 175 ? -5.596 -16.269 19.798 1.00 61.75 175 VAL A CA 1
ATOM 1373 C C . VAL A 1 175 ? -6.752 -17.026 19.155 1.00 61.75 175 VAL A C 1
ATOM 1375 O O . VAL A 1 175 ? -7.778 -16.432 18.815 1.00 61.75 175 VAL A O 1
ATOM 1378 N N . THR A 1 176 ? -6.611 -18.335 18.971 1.00 58.03 176 THR A N 1
ATOM 1379 C CA . THR A 1 176 ? -7.628 -19.209 18.364 1.00 58.03 176 THR A CA 1
ATOM 1380 C C . THR A 1 176 ? -8.109 -20.270 19.371 1.00 58.03 176 THR A C 1
ATOM 1382 O O . THR A 1 176 ? -7.583 -20.379 20.482 1.00 58.03 176 THR A O 1
ATOM 1385 N N . GLY A 1 177 ? -9.175 -21.008 19.036 1.00 66.75 177 GLY A N 1
ATOM 1386 C CA . GLY A 1 177 ? -9.655 -22.149 19.828 1.00 66.75 177 GLY A CA 1
ATOM 1387 C C . GLY A 1 177 ? -10.041 -21.820 21.279 1.00 66.75 177 GLY A C 1
ATOM 1388 O O . GLY A 1 177 ? -10.702 -20.816 21.562 1.00 66.75 177 GLY A O 1
ATOM 1389 N N . ARG A 1 178 ? -9.626 -22.675 22.226 1.00 65.81 178 ARG A N 1
ATOM 1390 C CA . ARG A 1 178 ? -9.962 -22.548 23.660 1.00 65.81 178 ARG A CA 1
ATOM 1391 C C . ARG A 1 178 ? -9.492 -21.226 24.265 1.00 65.81 178 ARG A C 1
ATOM 1393 O O . ARG A 1 178 ? -10.219 -20.615 25.048 1.00 65.81 178 ARG A O 1
ATOM 1400 N N . ALA A 1 179 ? -8.316 -20.749 23.867 1.00 64.31 179 ALA A N 1
ATOM 1401 C CA . ALA A 1 179 ? -7.756 -19.508 24.384 1.00 64.31 179 ALA A CA 1
ATOM 1402 C C . ALA A 1 179 ? -8.550 -18.272 23.900 1.00 64.31 179 ALA A C 1
ATOM 1404 O O . ALA A 1 179 ? -8.722 -17.311 24.655 1.00 64.31 179 ALA A O 1
ATOM 1405 N N . ALA A 1 180 ? -9.140 -18.326 22.700 1.00 66.50 180 ALA A N 1
ATOM 1406 C CA . ALA A 1 180 ? -10.067 -17.301 22.221 1.00 66.50 180 ALA A CA 1
ATOM 1407 C C . ALA A 1 180 ? -11.390 -17.313 23.007 1.00 66.50 180 ALA A C 1
ATOM 1409 O O . ALA A 1 180 ? -11.878 -16.266 23.436 1.00 66.50 180 ALA A O 1
ATOM 1410 N N . ALA A 1 181 ? -11.945 -18.501 23.268 1.00 69.25 181 ALA A N 1
ATOM 1411 C CA . ALA A 1 181 ? -13.166 -18.653 24.058 1.00 69.25 181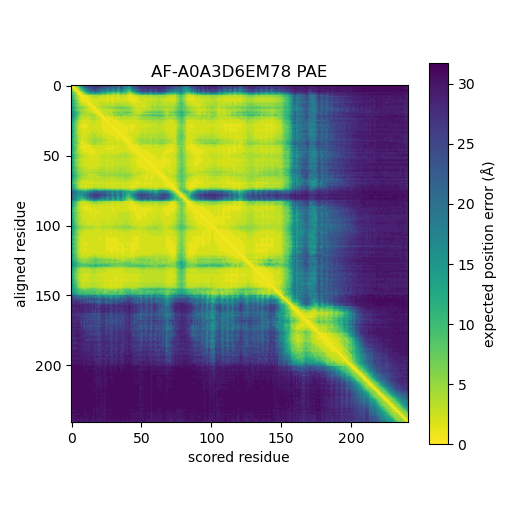 ALA A CA 1
ATOM 1412 C C . ALA A 1 181 ? -12.983 -18.187 25.518 1.00 69.25 181 ALA A C 1
ATOM 1414 O O . ALA A 1 181 ? -13.888 -17.591 26.106 1.00 69.25 181 ALA A O 1
ATOM 1415 N N . ALA A 1 182 ? -11.802 -18.409 26.103 1.00 74.94 182 ALA A N 1
ATOM 1416 C CA . ALA A 1 182 ? -11.452 -17.917 27.434 1.00 74.94 182 ALA A CA 1
ATOM 1417 C C . ALA A 1 182 ? -11.398 -16.380 27.498 1.00 74.94 182 ALA A C 1
ATOM 1419 O O . ALA A 1 182 ? -11.861 -15.791 28.477 1.00 74.94 182 ALA A O 1
ATOM 1420 N N . LEU A 1 183 ? -10.896 -15.718 26.448 1.00 75.62 183 LEU A N 1
ATOM 1421 C CA . LEU A 1 183 ? -10.904 -14.253 26.355 1.00 75.62 183 LEU A CA 1
ATOM 1422 C C . LEU A 1 183 ? -12.332 -13.697 26.340 1.00 75.62 183 LEU A C 1
ATOM 1424 O O . LEU A 1 183 ? -12.632 -12.794 27.116 1.00 75.62 183 LEU A O 1
ATOM 1428 N N . VAL A 1 184 ? -13.233 -14.292 25.553 1.00 71.19 184 VAL A N 1
ATOM 1429 C CA . VAL A 1 184 ? -14.650 -13.879 25.505 1.00 71.19 184 VAL A CA 1
ATOM 1430 C C . VAL A 1 184 ? -15.331 -14.033 26.861 1.00 71.19 184 VAL A C 1
ATOM 1432 O O . VAL A 1 184 ? -16.047 -13.132 27.296 1.00 71.19 184 VAL A O 1
ATOM 1435 N N . ARG A 1 185 ? -15.097 -15.155 27.555 1.00 76.00 185 ARG A N 1
ATOM 1436 C CA . ARG A 1 185 ? -15.640 -15.371 28.904 1.00 76.00 185 ARG A CA 1
ATOM 1437 C C . ARG A 1 185 ? -15.126 -14.314 29.883 1.00 76.00 185 ARG A C 1
ATOM 1439 O O . ARG A 1 185 ? -15.923 -13.718 30.600 1.00 76.00 185 ARG A O 1
ATOM 1446 N N . ARG A 1 186 ? -13.823 -14.010 29.866 1.00 79.69 186 ARG A N 1
ATOM 1447 C CA . ARG A 1 186 ? -13.230 -12.962 30.717 1.00 79.69 186 ARG A CA 1
ATOM 1448 C C . ARG A 1 186 ? -13.800 -11.572 30.420 1.00 79.69 186 ARG A C 1
ATOM 1450 O O . ARG A 1 186 ? -14.047 -10.814 31.355 1.00 79.69 186 ARG A O 1
ATOM 1457 N N . GLU A 1 187 ? -14.033 -11.235 29.154 1.00 78.75 187 GLU A N 1
ATOM 1458 C CA . GLU A 1 187 ? -14.661 -9.968 28.753 1.00 78.75 187 GLU A CA 1
ATOM 1459 C C . GLU A 1 187 ? -16.120 -9.868 29.217 1.00 78.75 187 GLU A C 1
ATOM 1461 O O . GLU A 1 187 ? -16.509 -8.833 29.764 1.00 78.75 187 GLU A O 1
ATOM 1466 N N . ARG A 1 188 ? -16.912 -10.943 29.068 1.00 75.44 188 ARG A N 1
ATOM 1467 C CA . ARG A 1 188 ? -18.302 -11.004 29.559 1.00 75.44 188 ARG A CA 1
ATOM 1468 C C . ARG A 1 188 ? -18.373 -10.814 31.071 1.00 75.44 188 ARG A C 1
ATOM 1470 O O . ARG A 1 188 ? -19.075 -9.916 31.525 1.00 75.44 188 ARG A O 1
ATOM 1477 N N . VAL A 1 189 ? -17.556 -11.546 31.831 1.00 75.62 189 VAL A N 1
ATOM 1478 C CA . VAL A 1 189 ? -17.501 -11.430 33.299 1.00 75.62 189 VAL A CA 1
ATOM 1479 C C . VAL A 1 189 ? -17.089 -10.020 33.735 1.00 75.62 189 VAL A C 1
ATOM 1481 O O . VAL A 1 189 ? -17.679 -9.457 34.656 1.00 75.62 189 VAL A O 1
ATOM 1484 N N . LYS A 1 190 ? -16.106 -9.397 33.067 1.00 75.69 190 LYS A N 1
ATOM 1485 C CA . LYS A 1 190 ? -15.724 -8.001 33.349 1.00 75.69 190 LYS A CA 1
ATOM 1486 C C . LYS A 1 190 ? -16.871 -7.027 33.074 1.00 75.69 190 LYS A C 1
ATOM 1488 O O . LYS A 1 190 ? -17.087 -6.107 33.863 1.00 75.69 190 LYS A O 1
ATOM 1493 N N . LYS A 1 191 ? -17.611 -7.221 31.979 1.00 70.81 191 LYS A N 1
ATOM 1494 C CA . LYS A 1 191 ? -18.760 -6.382 31.617 1.00 70.81 191 LYS A CA 1
ATOM 1495 C C . LYS A 1 191 ? -19.900 -6.542 32.627 1.00 70.81 191 LYS A C 1
ATOM 1497 O O . LYS A 1 191 ? -20.425 -5.538 33.092 1.00 70.81 191 LYS A O 1
ATOM 1502 N N . GLU A 1 192 ? -20.211 -7.768 33.036 1.00 73.38 192 GLU A N 1
ATOM 1503 C CA . GLU A 1 192 ? -21.218 -8.070 34.062 1.00 73.38 192 GLU A CA 1
ATOM 1504 C C . GLU A 1 192 ? -20.852 -7.481 35.427 1.00 73.38 192 GLU A C 1
ATOM 1506 O O . GLU A 1 192 ? -21.689 -6.836 36.057 1.00 73.38 192 GLU A O 1
ATOM 1511 N N . LYS A 1 193 ? -19.588 -7.608 35.860 1.00 70.19 193 LYS A N 1
ATOM 1512 C CA . LYS A 1 193 ? -19.105 -6.958 37.089 1.00 70.19 193 LYS A CA 1
ATOM 1513 C C . LYS A 1 193 ? -19.232 -5.436 37.009 1.00 70.19 193 LYS A C 1
ATOM 1515 O O . LYS A 1 193 ? -19.724 -4.821 37.948 1.00 70.19 193 LYS A O 1
ATOM 1520 N N . LYS A 1 194 ? -18.866 -4.820 35.880 1.00 67.88 194 LYS A N 1
ATOM 1521 C CA . LYS A 1 194 ? -18.987 -3.364 35.681 1.00 67.88 194 LYS A CA 1
ATOM 1522 C C . LYS A 1 194 ? -20.448 -2.890 35.693 1.00 67.88 194 LYS A C 1
ATOM 1524 O O . LYS A 1 194 ? -20.734 -1.826 36.234 1.00 67.88 194 LYS A O 1
ATOM 1529 N N . VAL A 1 195 ? -21.370 -3.677 35.134 1.00 65.88 195 VAL A N 1
ATOM 1530 C CA . VAL A 1 195 ? -22.818 -3.400 35.173 1.00 65.88 195 VAL A CA 1
ATOM 1531 C C . VAL A 1 195 ? -23.370 -3.541 36.593 1.00 65.88 195 VAL A C 1
ATOM 1533 O O . VAL A 1 195 ? -24.122 -2.673 37.027 1.00 65.88 195 VAL A O 1
ATOM 1536 N N . LYS A 1 196 ? -22.965 -4.573 37.345 1.00 65.31 196 LYS A N 1
ATOM 1537 C CA . LYS A 1 196 ? -23.360 -4.738 38.754 1.00 65.31 196 LYS A CA 1
ATOM 1538 C C . LYS A 1 196 ? -22.853 -3.587 39.626 1.00 65.31 196 LYS A C 1
ATOM 1540 O O . LYS A 1 196 ? -23.647 -3.014 40.359 1.00 65.31 196 LYS A O 1
ATOM 1545 N N . ILE A 1 197 ? -21.592 -3.172 39.477 1.00 64.94 197 ILE A N 1
ATOM 1546 C CA . ILE A 1 197 ? -21.036 -2.015 40.204 1.00 64.94 197 ILE A CA 1
ATOM 1547 C C . ILE A 1 197 ? -21.850 -0.744 39.912 1.00 64.94 197 ILE A C 1
ATOM 1549 O O . ILE A 1 197 ? -22.218 -0.026 40.834 1.00 64.94 197 ILE A O 1
ATOM 1553 N N . ARG A 1 198 ? -22.215 -0.495 38.647 1.00 59.50 198 ARG A N 1
ATOM 1554 C CA . ARG A 1 198 ? -23.060 0.654 38.276 1.00 59.50 198 ARG A CA 1
ATOM 1555 C C . ARG A 1 198 ? -24.485 0.590 38.833 1.00 59.50 198 ARG A C 1
ATOM 1557 O O . ARG A 1 198 ? -25.051 1.638 39.093 1.00 59.50 198 ARG A O 1
ATOM 1564 N N . LYS A 1 199 ? -25.069 -0.601 39.005 1.00 60.00 199 LYS A N 1
ATOM 1565 C CA . LYS A 1 199 ? -26.399 -0.759 39.624 1.00 60.00 199 LYS A CA 1
ATOM 1566 C C . LYS A 1 199 ? -26.374 -0.594 41.147 1.00 60.00 199 LYS A C 1
ATOM 1568 O O . LYS A 1 199 ? -27.376 -0.180 41.715 1.00 60.00 199 LYS A O 1
ATOM 1573 N N . VAL A 1 200 ? -25.254 -0.921 41.796 1.00 58.97 200 VAL A N 1
ATOM 1574 C CA . VAL A 1 200 ? -25.083 -0.774 43.254 1.00 58.97 200 VAL A CA 1
ATOM 1575 C C . VAL A 1 200 ? -24.830 0.687 43.642 1.00 58.97 200 VAL A C 1
ATOM 1577 O O . VAL A 1 200 ? -25.288 1.135 44.689 1.00 58.97 200 VAL A O 1
ATOM 1580 N N . VAL A 1 201 ? -24.178 1.469 42.777 1.00 55.22 201 VAL A N 1
ATOM 1581 C CA . VAL A 1 201 ? -24.046 2.922 42.952 1.00 55.22 201 VAL A CA 1
ATOM 1582 C C . VAL A 1 201 ? -25.333 3.608 42.465 1.00 55.22 201 VAL A C 1
ATOM 1584 O O . VAL A 1 201 ? -25.414 4.055 41.322 1.00 55.22 201 VAL A O 1
ATOM 1587 N N . LYS A 1 202 ? -26.366 3.667 43.320 1.00 50.09 202 LYS A N 1
ATOM 1588 C CA . LYS A 1 202 ? -27.546 4.530 43.103 1.00 50.09 202 LYS A CA 1
ATOM 1589 C C . LYS A 1 202 ? -27.087 5.992 42.913 1.00 50.09 202 LYS A C 1
ATOM 1591 O O . LYS A 1 202 ? -26.190 6.428 43.639 1.00 50.09 202 LYS A O 1
ATOM 1596 N N . PRO A 1 203 ? -27.679 6.773 41.990 1.00 47.78 203 PRO A N 1
ATOM 1597 C CA . PRO A 1 203 ? -27.411 8.206 41.918 1.00 47.78 203 PRO A CA 1
ATOM 1598 C C . PRO A 1 203 ? -27.858 8.874 43.229 1.00 47.78 203 PRO A C 1
ATOM 1600 O O . PRO A 1 203 ? -28.987 8.667 43.672 1.00 47.78 203 PRO A O 1
ATOM 1603 N N . LYS A 1 204 ? -26.968 9.647 43.866 1.00 50.06 204 LYS A N 1
ATOM 1604 C CA . LYS A 1 204 ? -27.350 10.557 44.957 1.00 50.06 204 LYS A CA 1
ATOM 1605 C C . LYS A 1 204 ? -28.326 11.586 44.384 1.00 50.06 204 LYS A C 1
ATOM 1607 O O . LYS A 1 204 ? -27.991 12.244 43.400 1.00 50.06 204 LYS A O 1
ATOM 1612 N N . GLU A 1 205 ? -29.506 11.707 44.986 1.00 47.12 205 GLU A N 1
ATOM 1613 C CA . GLU A 1 205 ? -30.449 12.783 44.675 1.00 47.12 205 GLU A CA 1
ATOM 1614 C C . GLU A 1 205 ? -29.764 14.152 44.826 1.00 47.12 205 GLU A C 1
ATOM 1616 O O . GLU A 1 205 ? -28.956 14.339 45.745 1.00 47.12 205 GLU A O 1
ATOM 1621 N N . PRO A 1 206 ? -30.038 15.117 43.931 1.00 44.59 206 PRO A N 1
ATOM 1622 C CA . PRO A 1 206 ? -29.472 16.449 44.048 1.00 44.59 206 PRO A CA 1
ATOM 1623 C C . PRO A 1 206 ? -30.074 17.170 45.261 1.00 44.59 206 PRO A C 1
ATOM 1625 O O . PRO A 1 206 ? -31.289 17.235 45.433 1.00 44.59 206 PRO A O 1
ATOM 1628 N N . ALA A 1 207 ? -29.203 17.728 46.102 1.00 47.78 207 ALA A N 1
ATOM 1629 C CA . ALA A 1 207 ? -29.591 18.500 47.273 1.00 47.78 207 ALA A CA 1
ATOM 1630 C C . ALA A 1 207 ? -30.417 19.737 46.873 1.00 47.78 207 ALA A C 1
ATOM 1632 O O . ALA A 1 207 ? -29.957 20.592 46.111 1.00 47.78 207 ALA A O 1
ATOM 1633 N N . VAL A 1 208 ? -31.628 19.842 47.422 1.00 43.91 208 VAL A N 1
ATOM 1634 C CA . VAL A 1 208 ? -32.509 21.009 47.298 1.00 43.91 208 VAL A CA 1
ATOM 1635 C C . VAL A 1 208 ? -31.837 22.216 47.963 1.00 43.91 208 VAL A C 1
ATOM 1637 O O . VAL A 1 208 ? -31.613 22.230 49.174 1.00 43.91 208 VAL A O 1
ATOM 1640 N N . LYS A 1 209 ? -31.510 23.246 47.175 1.00 45.22 209 LYS A N 1
ATOM 1641 C CA . LYS A 1 209 ? -31.002 24.528 47.682 1.00 45.22 209 LYS A CA 1
ATOM 1642 C C . LYS A 1 209 ? -32.141 25.282 48.381 1.00 45.22 209 LYS A C 1
ATOM 1644 O O . LYS A 1 209 ? -33.077 25.727 47.725 1.00 45.22 209 LYS A O 1
ATOM 1649 N N . ARG A 1 210 ? -32.059 25.445 49.706 1.00 46.69 210 ARG A N 1
ATOM 1650 C CA . ARG A 1 210 ? -32.893 26.401 50.456 1.00 46.69 210 ARG A CA 1
ATOM 1651 C C . ARG A 1 210 ? -32.397 27.824 50.164 1.00 46.69 210 ARG A C 1
ATOM 1653 O O . ARG A 1 210 ? -31.198 28.077 50.252 1.00 46.69 210 ARG A O 1
ATOM 1660 N N . GLY A 1 211 ? -33.306 28.717 49.771 1.00 41.56 211 GLY A N 1
ATOM 1661 C CA . GLY A 1 211 ? -33.003 30.116 49.446 1.00 41.56 211 GLY A CA 1
ATOM 1662 C C . GLY A 1 211 ? -32.587 30.950 50.671 1.00 41.56 211 GLY A C 1
ATOM 1663 O O . GLY A 1 211 ? -32.925 30.583 51.799 1.00 41.56 211 GLY A O 1
ATOM 1664 N N . PRO A 1 212 ? -31.844 32.055 50.478 1.00 49.03 212 PRO A N 1
ATOM 1665 C CA . PRO A 1 212 ? -31.309 32.857 51.573 1.00 49.03 212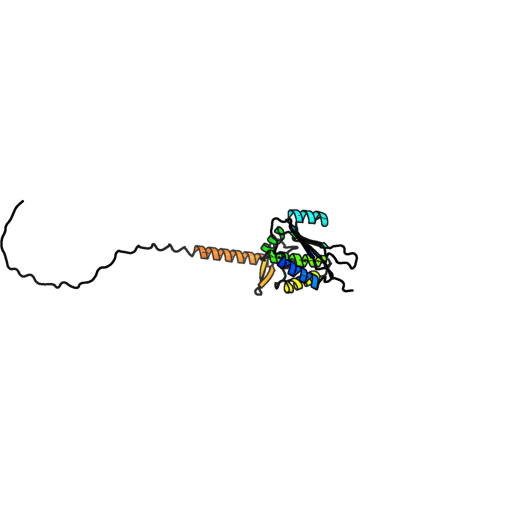 PRO A CA 1
ATOM 1666 C C . PRO A 1 212 ? -32.387 33.728 52.236 1.00 49.03 212 PRO A C 1
ATOM 1668 O O . PRO A 1 212 ? -33.122 34.461 51.576 1.00 49.03 212 PRO A O 1
ATOM 1671 N N . GLY A 1 213 ? -32.453 33.634 53.566 1.00 40.69 213 GLY A N 1
ATOM 1672 C CA . GLY A 1 213 ? -33.285 34.459 54.437 1.00 40.69 213 GLY A CA 1
ATOM 1673 C C . GLY A 1 213 ? -32.806 35.913 54.540 1.00 40.69 213 GLY A C 1
ATOM 1674 O O . GLY A 1 213 ? -31.635 36.230 54.339 1.00 40.69 213 GLY A O 1
ATOM 1675 N N . ARG A 1 214 ? -33.768 36.783 54.854 1.00 41.12 214 ARG A N 1
ATOM 1676 C CA . ARG A 1 214 ? -33.698 38.251 54.964 1.00 41.12 214 ARG A CA 1
ATOM 1677 C C . ARG A 1 214 ? -32.718 38.725 56.074 1.00 41.12 214 ARG A C 1
ATOM 1679 O O . ARG A 1 214 ? -32.504 37.977 57.027 1.00 41.12 214 ARG A O 1
ATOM 1686 N N . PRO A 1 215 ? -32.131 39.941 55.990 1.00 47.12 215 PRO A N 1
ATOM 1687 C CA . PRO A 1 215 ? -30.946 40.325 56.773 1.00 47.12 215 PRO A CA 1
ATOM 1688 C C . PRO A 1 215 ? -31.207 40.689 58.244 1.00 47.12 215 PRO A C 1
ATOM 1690 O O . PRO A 1 215 ? -32.262 41.215 58.596 1.00 47.12 215 PRO A O 1
ATOM 1693 N N . ARG A 1 216 ? -30.175 40.459 59.071 1.00 40.75 216 ARG A N 1
ATOM 1694 C CA . ARG A 1 216 ? -30.037 40.826 60.494 1.00 40.75 216 ARG A CA 1
ATOM 1695 C C . ARG A 1 216 ? -30.049 42.346 60.733 1.00 40.75 216 ARG A C 1
ATOM 1697 O O . ARG A 1 216 ? -29.437 43.091 59.974 1.00 40.75 216 ARG A O 1
ATOM 1704 N N . LYS A 1 217 ? -30.616 42.758 61.874 1.00 41.16 217 LYS A N 1
ATOM 1705 C CA . LYS A 1 217 ? -30.290 43.997 62.603 1.00 41.16 217 LYS A CA 1
ATOM 1706 C C . LYS A 1 217 ? -30.101 43.693 64.097 1.00 41.16 217 LYS A C 1
ATOM 1708 O O . LYS A 1 217 ? -30.533 42.649 64.577 1.00 41.16 217 LYS A O 1
ATOM 1713 N N . GLU A 1 218 ? -29.353 44.577 64.740 1.00 36.66 218 GLU A N 1
ATOM 1714 C CA . GLU A 1 218 ? -28.393 44.368 65.828 1.00 36.66 218 GLU A CA 1
ATOM 1715 C C . GLU A 1 218 ? -28.939 44.315 67.268 1.00 36.66 218 GLU A C 1
ATOM 1717 O O . GLU A 1 218 ? -30.126 44.464 67.536 1.00 36.66 218 GLU A O 1
ATOM 1722 N N . ALA A 1 219 ? -27.987 44.049 68.167 1.00 39.97 219 ALA A N 1
ATOM 1723 C CA . ALA A 1 219 ? -28.025 43.790 69.602 1.00 39.97 219 ALA A CA 1
ATOM 1724 C C . ALA A 1 219 ? -28.705 44.842 70.500 1.00 39.97 219 ALA A C 1
ATOM 1726 O O . ALA A 1 219 ? -28.562 46.037 70.271 1.00 39.97 219 ALA A O 1
ATOM 1727 N N . ALA A 1 220 ? -29.272 44.378 71.625 1.00 39.88 220 ALA A N 1
ATOM 1728 C CA . ALA A 1 220 ? -29.099 44.980 72.956 1.00 39.88 220 ALA A CA 1
ATOM 1729 C C . ALA A 1 220 ? -29.581 44.026 74.076 1.00 39.88 220 ALA A C 1
ATOM 1731 O O . ALA A 1 220 ? -30.579 43.322 73.940 1.00 39.88 220 ALA A O 1
ATOM 1732 N N . THR A 1 221 ? -28.820 44.003 75.168 1.00 41.53 221 THR A N 1
ATOM 1733 C CA . THR A 1 221 ? -28.894 43.125 76.355 1.00 41.53 221 THR A CA 1
ATOM 1734 C C . THR A 1 221 ? -29.863 43.692 77.440 1.00 41.53 221 THR A C 1
ATOM 1736 O O . THR A 1 221 ? -30.597 44.633 77.161 1.00 41.53 221 THR A O 1
ATOM 1739 N N . PRO A 1 222 ? -29.908 43.166 78.685 1.00 47.03 222 PRO A N 1
ATOM 1740 C CA . PRO A 1 222 ? -30.972 42.341 79.271 1.00 47.03 222 PRO A CA 1
ATOM 1741 C C . PRO A 1 222 ? -31.934 43.090 80.232 1.00 47.03 222 PRO A C 1
ATOM 1743 O O . PRO A 1 222 ? -31.537 44.022 80.931 1.00 47.03 222 PRO A O 1
ATOM 1746 N N . ALA A 1 223 ? -33.175 42.613 80.396 1.00 43.47 223 ALA A N 1
ATOM 1747 C CA . ALA A 1 223 ? -34.100 43.152 81.403 1.00 43.47 223 ALA A CA 1
ATOM 1748 C C . ALA A 1 223 ? -34.084 42.337 82.712 1.00 43.47 223 ALA A C 1
ATOM 1750 O O . ALA A 1 223 ? -34.446 41.160 82.753 1.00 43.47 223 ALA A O 1
ATOM 1751 N N . LYS A 1 224 ? -33.662 43.006 83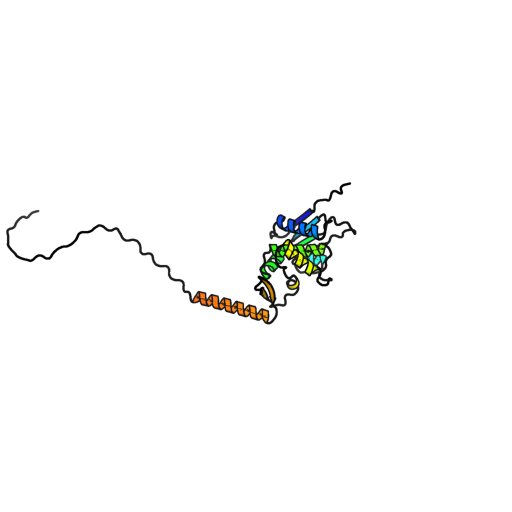.793 1.00 42.56 224 LYS A N 1
ATOM 1752 C CA . LYS A 1 224 ? -33.683 42.549 85.188 1.00 42.56 224 LYS A CA 1
ATOM 1753 C C . LYS A 1 224 ? -35.108 42.477 85.754 1.00 42.56 224 LYS A C 1
ATOM 1755 O O . LYS A 1 224 ? -35.945 43.344 85.526 1.00 42.56 224 LYS A O 1
ATOM 1760 N N . ARG A 1 225 ? -35.305 41.473 86.606 1.00 40.72 225 ARG A N 1
ATOM 1761 C CA . ARG A 1 225 ? -36.399 41.285 87.570 1.00 40.72 225 ARG A CA 1
ATOM 1762 C C . ARG A 1 225 ? -36.457 42.453 88.566 1.00 40.72 225 ARG A C 1
ATOM 1764 O O . ARG A 1 225 ? -35.486 42.651 89.290 1.00 40.72 225 ARG A O 1
ATOM 1771 N N . VAL A 1 226 ? -37.592 43.155 88.674 1.00 46.66 226 VAL A N 1
ATOM 1772 C CA . VAL A 1 226 ? -37.878 44.058 89.809 1.00 46.66 226 VAL A CA 1
ATOM 1773 C C . VAL A 1 226 ? -39.325 43.915 90.301 1.00 46.66 226 VAL A C 1
ATOM 1775 O O . VAL A 1 226 ? -40.298 44.174 89.604 1.00 46.66 226 VAL A O 1
ATOM 1778 N N . VAL A 1 227 ? -39.382 43.426 91.538 1.00 42.91 227 VAL A N 1
ATOM 1779 C CA . VAL A 1 227 ? -40.313 43.623 92.659 1.00 42.91 227 VAL A CA 1
ATOM 1780 C C . VAL A 1 227 ? -41.541 44.529 92.442 1.00 42.91 227 VAL A C 1
ATOM 1782 O O . VAL A 1 227 ? -41.438 45.726 92.199 1.00 42.91 227 VAL A O 1
ATOM 1785 N N . ARG A 1 228 ? -42.724 43.953 92.707 1.00 40.00 228 ARG A N 1
ATOM 1786 C CA . ARG A 1 228 ? -43.993 44.652 92.977 1.00 40.00 228 ARG A CA 1
ATOM 1787 C C . ARG A 1 228 ? -43.961 45.339 94.350 1.00 40.00 228 ARG A C 1
ATOM 1789 O O . ARG A 1 228 ? -43.870 44.631 95.348 1.00 40.00 228 ARG A O 1
ATOM 1796 N N . ARG A 1 229 ? -44.223 46.651 94.422 1.00 42.81 229 ARG A N 1
ATOM 1797 C CA . ARG A 1 229 ? -44.976 47.292 95.524 1.00 42.81 229 ARG A CA 1
ATOM 1798 C C . ARG A 1 229 ? -45.777 48.496 95.003 1.00 42.81 229 ARG A C 1
ATOM 1800 O O . ARG A 1 229 ? -45.303 49.257 94.173 1.00 42.81 229 ARG A O 1
ATOM 1807 N N . ARG A 1 230 ? -47.024 48.585 95.476 1.00 40.66 230 ARG A N 1
ATOM 1808 C CA . ARG A 1 230 ? -48.083 49.556 95.136 1.00 40.66 230 ARG A CA 1
ATOM 1809 C C . ARG A 1 230 ? -47.838 50.937 95.758 1.00 40.66 230 ARG A C 1
ATOM 1811 O O . ARG A 1 230 ? -47.356 50.973 96.886 1.00 40.66 230 ARG A O 1
ATOM 1818 N N . ARG A 1 231 ? -48.359 52.002 95.123 1.00 41.84 231 ARG A N 1
ATOM 1819 C CA . ARG A 1 231 ? -49.151 53.112 95.727 1.00 41.84 231 ARG A CA 1
ATOM 1820 C C . ARG A 1 231 ? -49.709 54.066 94.629 1.00 41.84 231 ARG A C 1
ATOM 1822 O O . ARG A 1 231 ? -49.339 53.861 93.478 1.00 41.84 231 ARG A O 1
ATOM 1829 N N . PRO A 1 232 ? -50.692 54.954 94.915 1.00 48.50 232 PRO A N 1
ATOM 1830 C CA . PRO A 1 232 ? -51.949 55.002 94.152 1.00 48.50 232 PRO A CA 1
ATOM 1831 C C . PRO A 1 232 ? -52.318 56.354 93.494 1.00 48.50 232 PRO A C 1
ATOM 1833 O O . PRO A 1 232 ? -51.892 57.398 93.968 1.00 48.50 232 PRO A O 1
ATOM 1836 N N . GLY A 1 233 ? -53.248 56.281 92.522 1.00 35.69 233 GLY A N 1
ATOM 1837 C CA . GLY A 1 233 ? -54.250 57.304 92.127 1.00 35.69 233 GLY A CA 1
ATOM 1838 C C . GLY A 1 233 ? -53.750 58.602 91.459 1.00 35.69 233 GLY A C 1
ATOM 1839 O O . GLY A 1 233 ? -52.550 58.847 91.471 1.00 35.69 233 GLY A O 1
ATOM 1840 N N . PRO A 1 234 ? -54.640 59.476 90.925 1.00 49.62 234 PRO A N 1
ATOM 1841 C CA . PRO A 1 234 ? -56.096 59.355 90.753 1.00 49.62 234 PRO A CA 1
ATOM 1842 C C . PRO A 1 234 ? -56.628 59.670 89.324 1.00 49.62 234 PRO A C 1
ATOM 1844 O O . PRO A 1 234 ? -55.905 60.116 88.443 1.00 49.62 234 PRO A O 1
ATOM 1847 N N . SER A 1 235 ? -57.944 59.431 89.176 1.00 42.34 235 SER A N 1
ATOM 1848 C CA . SER A 1 235 ? -58.968 60.172 88.398 1.00 42.34 235 SER A CA 1
ATOM 1849 C C . SER A 1 235 ? -58.743 60.449 86.903 1.00 42.34 235 SER A C 1
ATOM 1851 O O . SER A 1 235 ? -57.894 61.237 86.519 1.00 42.34 235 SER A O 1
ATOM 1853 N N . ARG A 1 236 ? -59.524 59.785 86.038 1.00 42.56 236 ARG A N 1
ATOM 1854 C CA . ARG A 1 236 ? -60.799 60.272 85.445 1.00 42.56 236 ARG A CA 1
ATOM 1855 C C . ARG A 1 236 ? -60.638 61.482 84.515 1.00 42.56 236 ARG A C 1
ATOM 1857 O O . ARG A 1 236 ? -60.378 62.579 84.988 1.00 42.56 236 ARG A O 1
ATOM 1864 N N . SER A 1 237 ? -61.027 61.284 83.254 1.00 43.53 237 SER A N 1
ATOM 1865 C CA . SER A 1 237 ? -62.141 61.966 82.554 1.00 43.53 237 SER A CA 1
ATOM 1866 C C . SER A 1 237 ? -61.817 62.305 81.092 1.00 43.53 237 SER A C 1
ATOM 1868 O O . SER A 1 237 ? -60.669 62.561 80.754 1.00 43.53 237 SER A O 1
ATOM 1870 N N . GLY A 1 238 ? -62.867 62.304 80.262 1.00 40.31 238 GLY A N 1
ATOM 1871 C CA . GLY A 1 238 ? -62.897 62.822 78.884 1.00 40.31 238 GLY A CA 1
ATOM 1872 C C . GLY A 1 238 ? -62.741 61.733 77.812 1.00 40.31 238 GLY A C 1
ATOM 1873 O O . GLY A 1 238 ? -61.640 61.228 77.670 1.00 40.31 238 GLY A O 1
ATOM 1874 N N . VAL A 1 239 ? -63.751 61.244 77.064 1.00 43.81 239 VAL A N 1
ATOM 1875 C CA . VAL A 1 239 ? -64.986 61.893 76.544 1.00 43.81 239 VAL A CA 1
ATOM 1876 C C . VAL A 1 239 ? -64.508 63.073 75.666 1.00 43.81 239 VAL A C 1
ATOM 1878 O O . VAL A 1 239 ? -63.762 63.900 76.165 1.00 43.81 239 VAL A O 1
ATOM 1881 N N . ILE A 1 240 ? -64.781 63.265 74.373 1.00 41.88 240 ILE A N 1
ATOM 1882 C CA . ILE A 1 240 ? -65.822 62.908 73.389 1.00 41.88 240 ILE A CA 1
ATOM 1883 C C . ILE A 1 240 ? -65.107 63.109 72.025 1.00 41.88 240 ILE A C 1
ATOM 1885 O O . ILE A 1 240 ? -64.237 63.973 71.941 1.00 41.88 240 ILE A O 1
ATOM 1889 N N . GLY A 1 241 ? -65.348 62.315 70.987 1.00 41.88 241 GLY A N 1
ATOM 1890 C CA . GLY A 1 241 ? -66.358 62.645 69.979 1.00 41.88 241 GLY A CA 1
ATOM 1891 C C . GLY A 1 241 ? -65.838 62.334 68.589 1.00 41.88 241 GLY A C 1
ATOM 1892 O O . GLY A 1 241 ? -64.608 62.463 68.404 1.00 41.88 241 GLY A O 1
#

Solvent-accessible surface area (backbone atoms only — not comparable to full-atom values): 14726 Å² total; per-residue (Å²): 132,84,78,79,77,68,70,72,42,74,49,77,48,72,72,31,97,66,82,75,70,60,63,71,65,54,46,52,51,52,51,56,47,32,64,74,76,37,71,72,46,27,25,40,34,44,34,37,22,31,52,72,55,35,18,50,52,33,28,75,77,67,71,37,87,47,63,55,46,68,48,60,47,55,44,86,50,63,92,90,49,41,58,48,41,30,40,34,40,36,14,54,63,44,30,41,55,47,11,63,75,72,73,49,52,46,56,58,41,48,54,53,50,48,55,54,30,50,42,43,40,73,69,47,47,65,90,78,49,94,46,59,48,54,53,51,48,39,50,49,33,37,74,76,63,78,37,84,54,78,67,61,74,59,74,63,74,67,60,89,72,48,36,81,43,74,48,95,89,66,50,77,47,80,34,52,64,70,64,15,52,51,50,54,51,53,52,50,52,51,50,51,51,54,51,50,53,57,66,70,56,66,82,78,78,81,80,82,81,79,80,86,77,83,85,89,81,84,88,85,85,85,92,79,92,79,83,92,82,90,87,84,88,81,81,90,84,77,88,84,136

Sequence (241 aa):
MTETKLPFQIDWSSRSKMRGPGEQSLGKLLHSLRDRLAPQAQGVSLTYVDDRGMRKLNREHRGKNMTTDVLSFPSSAEKGAFPHLGDIVISLPTAEKMAKKFGVSRRREVETLVIHAFLHLCGHDHEKDRGEMMALQAQLERELLDAEPLSMSLKRGRKPGSKVKKLKDGSRVVVTGRAAAALVRRERVKKEKKVKIRKVVKPKEPAVKRGPGRPRKEAATPAKRVVRRRRPGPSRSGVIG

pLDDT: mean 75.35, std 20.6, range [35.69, 97.69]

Foldseek 3Di:
DPPPQAAEDEAEEEPDPDDAPDCVLVVVLVVVLCVPQPVQERYEYEYEHAQVVQLVVCCVPPVHNGHDQKDADADPPPPPHRPYLGYIYGHLVVLCVVCVQQVHDSNLSVSLSSLLNSVVSSVDDPVPDPCPSVVVSQVSCCVSVVDGHDPCVCVPDDDPQWDWDQDPVRDIDIDDDPVSVVVVVVVVVVVVVVVVVVVVPDDDDDDDDDDDDDDDDDDDDDDDDDDDDDDYYDDDDDDDD